Protein AF-A0A9P6D767-F1 (afdb_monomer)

Nearest PDB structures (foldseek):
  7d7m-assembly1_A  TM=7.313E-01  e=8.848E-01  Homo sapiens
  5ywy-assembly1_A  TM=6.130E-01  e=4.482E-01  Homo sapiens
  8iq6-assembly1_R  TM=6.762E-01  e=1.024E+00  Homo sapiens

Sequence (221 aa):
MPHFSICLLQAMLVYAAPAVTVTAGLCFIIEMWRIVSRVGASSGRGTVSFRDYGILIAAPYVVHLTICIEVLVLGLKHPKWVTRDKTYMFCHLDSALPAYITGTVVICAIVIAMVFVASTAIHIRKHMAASRLFQGQQVANIQKMVVRFGIFTILPVFGLALSVAQVSARPRGVADGILTIAIGTLPAGAALIFGTQSDIMRVWRFWRKRTTSKSPLDTPK

pLDDT: mean 71.53, std 14.53, range [41.25, 94.19]

Foldseek 3Di:
DPDLVVQLQQQLCVLLVLLLVLLLLLLVLVVLLVVLVVVLPPDDDDDDPPVNVVCSVCRSVVSSVVLSVVSVVVCVVCVVQFDQDPVNPHTHGLDLVSLVVSLVSLVVSLVSSVVSLVSSVVSLVVSVVPDPSPPDDPSVLSNVLSVLSNVLSVQVNVLSVVVSVPSVDDDDDDVVVVSVVSNVCSVVVVCCSVVPRPVNVVVVVPVDDPPPPDDPDDDDD

Radius of gyration: 22.76 Å; Cα contacts (8 Å, |Δi|>4): 160; chains: 1; bounding box: 50×38×88 Å

Solvent-accessible surface area (backbone atoms only — not comparable to full-atom values): 12657 Å² total; per-residue (Å²): 129,81,56,67,68,60,41,50,52,47,24,21,50,63,54,16,49,61,38,23,51,43,39,45,49,29,40,51,44,53,52,50,34,54,55,54,54,52,72,69,44,96,61,99,74,76,83,78,52,72,66,60,54,50,50,52,65,43,46,24,56,52,54,26,49,52,44,30,51,50,45,48,53,50,40,70,76,37,59,88,34,58,39,68,40,96,84,68,80,50,34,39,60,80,51,66,61,67,56,51,54,38,49,50,54,36,53,54,38,47,57,54,35,51,53,43,52,51,52,39,52,52,52,50,56,60,44,55,78,73,36,86,83,69,63,66,62,66,60,52,51,50,50,53,50,53,52,52,48,57,60,56,61,51,55,59,49,55,49,51,52,49,54,51,49,53,73,72,46,91,74,92,68,84,66,58,62,61,50,52,51,53,54,64,43,44,63,56,50,47,50,52,62,59,54,68,31,68,68,54,48,53,62,71,44,68,83,60,76,79,78,79,77,76,78,91,79,82,79,87,128

Secondary structure (DSSP, 8-state):
---HHHHHHHHHHHHHHHHHHHHHHHHHHHHHHHHHHHHH--S---PPPHHHHHHHHHHHHHHHHHHHHHHHHHHHH-GGGEEE-TTSS-EEESSHHHHHHHHHHHHHHHHHHHHHHHHHHHHHHHHHTT-TTS-THHHHHHHHHHHHHHHHHHHHHHHHHHHHHHHHS----THHHHHHHHHHHHHHHHHHHHHT-HHHHHHHTTTS-------------

Structure (mmCIF, N/CA/C/O backbone):
data_AF-A0A9P6D767-F1
#
_entry.id   AF-A0A9P6D767-F1
#
loop_
_atom_site.group_PDB
_atom_site.id
_atom_site.type_symbol
_atom_site.label_atom_id
_atom_site.label_alt_id
_atom_site.label_comp_id
_atom_site.label_asym_id
_atom_site.label_entity_id
_atom_site.label_seq_id
_atom_site.pdbx_PDB_ins_code
_atom_site.Cartn_x
_atom_site.Cartn_y
_atom_site.Cartn_z
_atom_site.occupancy
_atom_site.B_iso_or_equiv
_atom_site.auth_seq_id
_atom_site.auth_comp_id
_atom_site.auth_asym_id
_atom_site.auth_atom_id
_atom_site.pdbx_PDB_model_num
ATOM 1 N N . MET A 1 1 ? 26.523 -2.774 -18.439 1.00 55.97 1 MET A N 1
ATOM 2 C CA . MET A 1 1 ? 25.079 -2.510 -18.234 1.00 55.97 1 MET A CA 1
ATOM 3 C C . MET A 1 1 ? 24.524 -3.608 -17.334 1.00 55.97 1 MET A C 1
ATOM 5 O O . MET A 1 1 ? 25.001 -4.727 -17.478 1.00 55.97 1 MET A O 1
ATOM 9 N N . PRO A 1 2 ? 23.629 -3.324 -16.369 1.00 68.44 2 PRO A N 1
ATOM 10 C CA . PRO A 1 2 ? 23.050 -4.373 -15.532 1.00 68.44 2 PRO A CA 1
ATOM 11 C C . PRO A 1 2 ? 22.326 -5.391 -16.417 1.00 68.44 2 PRO A C 1
ATOM 13 O O . PRO A 1 2 ? 21.763 -5.022 -17.448 1.00 68.44 2 PRO A O 1
ATOM 16 N N . HIS A 1 3 ? 22.365 -6.665 -16.029 1.00 82.88 3 HIS A N 1
ATOM 17 C CA . HIS A 1 3 ? 21.672 -7.719 -16.765 1.00 82.88 3 HIS A CA 1
ATOM 18 C C . HIS A 1 3 ? 20.172 -7.395 -16.829 1.00 82.88 3 HIS A C 1
ATOM 20 O O . HIS A 1 3 ? 19.594 -6.973 -15.822 1.00 82.88 3 HIS A O 1
ATOM 26 N N . PHE A 1 4 ? 19.544 -7.597 -17.992 1.00 85.50 4 PHE A N 1
ATOM 27 C CA . PHE A 1 4 ? 18.132 -7.269 -18.237 1.00 85.50 4 PHE A CA 1
ATOM 28 C C . PHE A 1 4 ? 17.208 -7.781 -17.120 1.00 85.50 4 PHE A C 1
ATOM 30 O O . PHE A 1 4 ? 16.381 -7.035 -16.605 1.00 85.50 4 PHE A O 1
ATOM 37 N N . SER A 1 5 ? 17.430 -9.017 -16.665 1.00 87.06 5 SER A N 1
ATOM 38 C CA . SER A 1 5 ? 16.645 -9.665 -15.611 1.00 87.06 5 SER A CA 1
ATOM 39 C C . SER A 1 5 ? 16.680 -8.925 -14.268 1.00 87.06 5 SER A C 1
ATOM 41 O O . SER A 1 5 ? 15.658 -8.836 -13.596 1.00 87.06 5 SER A O 1
ATOM 43 N N . ILE A 1 6 ? 17.830 -8.360 -13.878 1.00 88.19 6 ILE A N 1
ATOM 44 C CA . ILE A 1 6 ? 17.966 -7.605 -12.618 1.00 88.19 6 ILE A CA 1
ATOM 45 C C . ILE A 1 6 ? 17.238 -6.263 -12.733 1.00 88.19 6 ILE A C 1
ATOM 47 O O . ILE A 1 6 ? 16.544 -5.845 -11.810 1.00 88.19 6 ILE A O 1
ATOM 51 N N . CYS A 1 7 ? 17.370 -5.608 -13.887 1.00 86.81 7 CYS A N 1
ATOM 52 C CA . CYS A 1 7 ? 16.715 -4.333 -14.166 1.00 86.81 7 CYS A CA 1
ATOM 53 C C . CYS A 1 7 ? 15.185 -4.486 -14.194 1.00 86.81 7 CYS A C 1
ATOM 55 O O . CYS A 1 7 ? 14.464 -3.682 -13.605 1.00 86.81 7 CYS A O 1
ATOM 57 N N . LEU A 1 8 ? 14.689 -5.572 -14.790 1.00 87.81 8 LEU A N 1
ATOM 58 C CA . LEU A 1 8 ? 13.269 -5.906 -14.795 1.00 87.81 8 LEU A CA 1
ATOM 59 C C . LEU A 1 8 ? 12.749 -6.227 -13.388 1.00 87.81 8 LEU A C 1
ATOM 61 O O . LEU A 1 8 ? 11.714 -5.698 -12.991 1.00 87.81 8 LEU A O 1
ATOM 65 N N . LEU A 1 9 ? 13.488 -7.019 -12.605 1.00 89.31 9 LEU A N 1
ATOM 66 C CA . LEU A 1 9 ? 13.123 -7.319 -11.218 1.00 89.31 9 LEU A CA 1
ATOM 67 C C . LEU A 1 9 ? 13.038 -6.045 -10.366 1.00 89.31 9 LEU A C 1
ATOM 69 O O . LEU A 1 9 ? 12.102 -5.881 -9.585 1.00 89.31 9 LEU A O 1
ATOM 73 N N . GLN A 1 10 ? 13.988 -5.121 -10.534 1.00 87.00 10 GLN A N 1
ATOM 74 C CA . GLN A 1 10 ? 13.956 -3.835 -9.844 1.00 87.00 10 GLN A CA 1
ATOM 75 C C . GLN A 1 10 ? 12.706 -3.033 -10.224 1.00 87.00 10 GLN A C 1
ATOM 77 O O . GLN A 1 10 ? 12.020 -2.535 -9.334 1.00 87.00 10 GLN A O 1
ATOM 82 N N . ALA A 1 11 ? 12.380 -2.947 -11.517 1.00 85.38 11 ALA A N 1
ATOM 83 C CA . ALA A 1 11 ? 11.183 -2.250 -11.980 1.00 85.38 11 ALA A CA 1
ATOM 84 C C . ALA A 1 11 ? 9.902 -2.861 -11.382 1.00 85.38 11 ALA A C 1
ATOM 86 O O . ALA A 1 11 ? 9.056 -2.124 -10.878 1.00 85.38 11 ALA A O 1
ATOM 87 N N . MET A 1 12 ? 9.785 -4.196 -11.353 1.00 89.44 12 MET A N 1
ATOM 88 C CA . MET A 1 12 ? 8.648 -4.896 -10.734 1.00 89.44 12 MET A CA 1
ATOM 89 C C . MET A 1 12 ? 8.452 -4.473 -9.273 1.00 89.44 12 MET A C 1
ATOM 91 O O . MET A 1 12 ? 7.350 -4.099 -8.874 1.00 89.44 12 MET A O 1
ATOM 95 N N . LEU A 1 13 ? 9.531 -4.480 -8.486 1.00 85.88 13 LEU A N 1
ATOM 96 C CA . LEU A 1 13 ? 9.482 -4.115 -7.070 1.00 85.88 13 LEU A CA 1
ATOM 97 C C . LEU A 1 13 ? 9.147 -2.634 -6.862 1.00 85.88 13 LEU A C 1
ATOM 99 O O . LEU A 1 13 ? 8.384 -2.316 -5.952 1.00 85.88 13 LEU A O 1
ATOM 103 N N . VAL A 1 14 ? 9.668 -1.740 -7.707 1.00 83.00 14 VAL A N 1
ATOM 104 C CA . VAL A 1 14 ? 9.393 -0.295 -7.630 1.00 83.00 14 VAL A CA 1
ATOM 105 C C . VAL A 1 14 ? 7.908 0.002 -7.837 1.00 83.00 14 VAL A C 1
ATOM 107 O O . VAL A 1 14 ? 7.335 0.755 -7.052 1.00 83.00 14 VAL A O 1
ATOM 110 N N . TYR A 1 15 ? 7.261 -0.612 -8.833 1.00 82.69 15 TYR A N 1
ATOM 111 C CA . TYR A 1 15 ? 5.824 -0.412 -9.063 1.00 82.69 15 TYR A CA 1
ATOM 112 C C . TYR A 1 15 ? 4.955 -1.132 -8.024 1.00 82.69 15 TYR A C 1
ATOM 114 O O . TYR A 1 15 ? 3.935 -0.595 -7.597 1.00 82.69 15 TYR A O 1
ATOM 122 N N . ALA A 1 16 ? 5.350 -2.322 -7.567 1.00 86.44 16 ALA A N 1
ATOM 123 C CA . ALA A 1 16 ? 4.544 -3.094 -6.624 1.00 86.44 16 ALA A CA 1
ATOM 124 C C . ALA A 1 16 ? 4.625 -2.577 -5.173 1.00 86.44 16 ALA A C 1
ATOM 126 O O . ALA A 1 16 ? 3.670 -2.752 -4.412 1.00 86.44 16 ALA A O 1
ATOM 127 N N . ALA A 1 17 ? 5.731 -1.938 -4.775 1.00 82.69 17 ALA A N 1
ATOM 128 C CA . ALA A 1 17 ? 5.961 -1.417 -3.423 1.00 82.69 17 ALA A CA 1
ATOM 129 C C . ALA A 1 17 ? 4.893 -0.418 -2.919 1.00 82.69 17 ALA A C 1
ATOM 131 O O . ALA A 1 17 ? 4.357 -0.628 -1.823 1.00 82.69 17 ALA A O 1
ATOM 132 N N . PRO A 1 18 ? 4.531 0.652 -3.655 1.00 79.62 18 PRO A N 1
ATOM 133 C CA . PRO A 1 18 ? 3.494 1.573 -3.195 1.00 79.62 18 PRO A CA 1
ATOM 134 C C . PRO A 1 18 ? 2.126 0.885 -3.103 1.00 79.62 18 PRO A C 1
ATOM 136 O O . PRO A 1 18 ? 1.435 1.067 -2.101 1.00 79.62 18 PRO A O 1
ATOM 139 N N . ALA A 1 19 ? 1.767 0.033 -4.073 1.00 85.38 19 ALA A N 1
ATOM 140 C CA . ALA A 1 19 ? 0.490 -0.685 -4.093 1.00 85.38 19 ALA A CA 1
ATOM 141 C C . ALA A 1 19 ? 0.322 -1.639 -2.897 1.00 85.38 19 ALA A C 1
ATOM 143 O O . ALA A 1 19 ? -0.717 -1.620 -2.229 1.00 85.38 19 ALA A O 1
ATOM 144 N N . VAL A 1 20 ? 1.347 -2.437 -2.568 1.00 85.06 20 VAL A N 1
ATOM 145 C CA . VAL A 1 20 ? 1.294 -3.338 -1.401 1.00 85.06 20 VAL A CA 1
ATOM 146 C C . VAL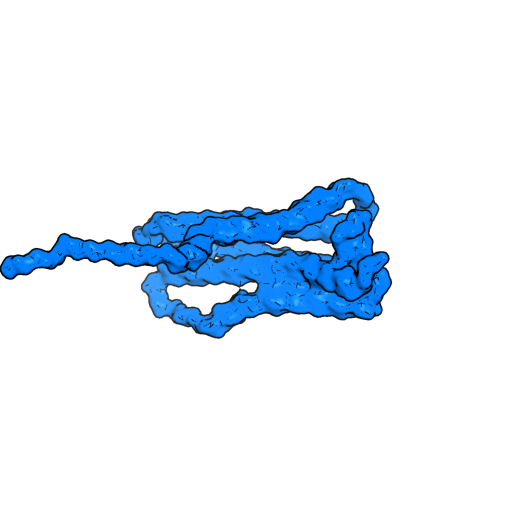 A 1 20 ? 1.225 -2.558 -0.091 1.00 85.06 20 VAL A C 1
ATOM 148 O O . VAL A 1 20 ? 0.461 -2.925 0.800 1.00 85.06 20 VAL A O 1
ATOM 151 N N . THR A 1 21 ? 1.958 -1.447 0.011 1.00 80.81 21 THR A N 1
ATOM 152 C CA . THR A 1 21 ? 2.016 -0.629 1.230 1.00 80.81 21 THR A CA 1
ATOM 153 C C . THR A 1 21 ? 0.647 -0.051 1.575 1.00 80.81 21 THR A C 1
ATOM 155 O O . THR A 1 21 ? 0.173 -0.192 2.704 1.00 80.81 21 THR A O 1
ATOM 158 N N . VAL A 1 22 ? -0.026 0.566 0.602 1.00 81.81 22 VAL A N 1
ATOM 159 C CA . VAL A 1 22 ? -1.339 1.186 0.836 1.00 81.81 22 VAL A CA 1
ATOM 160 C C . VAL A 1 22 ? -2.441 0.148 1.017 1.00 81.81 22 VAL A C 1
ATOM 162 O O . VAL A 1 22 ? -3.334 0.354 1.834 1.00 81.81 22 VAL A O 1
ATOM 165 N N . THR A 1 23 ? -2.346 -0.999 0.340 1.00 86.88 23 THR A N 1
ATOM 166 C CA . THR A 1 23 ? -3.298 -2.108 0.510 1.00 86.88 23 THR A CA 1
ATOM 167 C C . THR A 1 23 ? -3.177 -2.739 1.896 1.00 86.88 23 THR A C 1
ATOM 169 O O . THR A 1 23 ? -4.187 -2.959 2.563 1.00 86.88 23 THR A O 1
ATOM 172 N N . ALA A 1 24 ? -1.953 -2.986 2.372 1.00 85.69 24 ALA A N 1
ATOM 173 C CA . ALA A 1 24 ? -1.712 -3.490 3.724 1.00 85.69 24 ALA A CA 1
ATOM 174 C C . ALA A 1 24 ? -2.221 -2.500 4.781 1.00 85.69 24 ALA A C 1
ATOM 176 O O . ALA A 1 24 ? -2.879 -2.888 5.747 1.00 85.69 24 ALA A O 1
ATOM 177 N N . GLY A 1 25 ? -1.981 -1.208 4.558 1.00 82.62 25 GLY A N 1
ATOM 178 C CA . GLY A 1 25 ? -2.503 -0.146 5.403 1.00 82.62 25 GLY A CA 1
ATOM 179 C C . GLY A 1 25 ? -4.038 -0.072 5.427 1.00 82.62 25 GLY A C 1
ATOM 180 O O . GLY A 1 25 ? -4.633 0.077 6.494 1.00 82.62 25 GLY A O 1
ATOM 181 N N . LEU A 1 26 ? -4.696 -0.236 4.278 1.00 86.19 26 LEU A N 1
ATOM 182 C CA . LEU A 1 26 ? -6.155 -0.314 4.191 1.00 86.19 26 LEU A CA 1
ATOM 183 C C . LEU A 1 26 ? -6.697 -1.505 4.996 1.00 86.19 26 LEU A C 1
ATOM 185 O O . LEU A 1 26 ? -7.609 -1.336 5.804 1.00 86.19 26 LEU A O 1
ATOM 189 N N . CYS A 1 27 ? -6.106 -2.688 4.821 1.00 87.94 27 CYS A N 1
ATOM 190 C CA . CYS A 1 27 ? -6.468 -3.894 5.570 1.00 87.94 27 CYS A CA 1
ATOM 191 C C . CYS A 1 27 ? -6.360 -3.666 7.083 1.00 87.94 27 CYS A C 1
ATOM 193 O O . CYS A 1 27 ? -7.272 -3.993 7.841 1.00 87.94 27 CYS A O 1
ATOM 195 N N . PHE A 1 28 ? -5.279 -3.023 7.517 1.00 83.81 28 PHE A N 1
ATOM 196 C CA . PHE A 1 28 ? -5.063 -2.670 8.912 1.00 83.81 28 PHE A CA 1
ATOM 197 C C . PHE A 1 28 ? -6.139 -1.728 9.476 1.00 83.81 28 PHE A C 1
ATOM 199 O O . PHE A 1 28 ? -6.651 -1.951 10.573 1.00 83.81 28 PHE A O 1
ATOM 206 N N . ILE A 1 29 ? -6.515 -0.685 8.734 1.00 83.81 29 ILE A N 1
ATOM 207 C CA . ILE A 1 29 ? -7.549 0.259 9.171 1.00 83.81 29 ILE A CA 1
ATOM 208 C C . ILE A 1 29 ? -8.940 -0.378 9.191 1.00 83.81 29 ILE A C 1
ATOM 210 O O . ILE A 1 29 ? -9.707 -0.111 10.116 1.00 83.81 29 ILE A O 1
ATOM 214 N N . ILE A 1 30 ? -9.260 -1.251 8.233 1.00 87.25 30 ILE A N 1
ATOM 215 C CA . ILE A 1 30 ? -10.505 -2.034 8.254 1.00 87.25 30 ILE A CA 1
ATOM 216 C C . ILE A 1 30 ? -10.569 -2.882 9.527 1.00 87.25 30 ILE A C 1
ATOM 218 O O . ILE A 1 30 ? -11.612 -2.950 10.180 1.00 87.25 30 ILE A O 1
ATOM 222 N N . GLU A 1 31 ? -9.454 -3.501 9.904 1.00 84.38 31 GLU A N 1
ATOM 223 C CA . GLU A 1 31 ? -9.371 -4.319 11.108 1.00 84.38 31 GLU A CA 1
ATOM 224 C C . GLU A 1 31 ? -9.563 -3.486 12.382 1.00 84.38 31 GLU A C 1
ATOM 226 O O . GLU A 1 31 ? -10.370 -3.833 13.246 1.00 84.38 31 GLU A O 1
ATOM 231 N N . MET A 1 32 ? -8.913 -2.323 12.462 1.00 78.62 32 MET A N 1
ATOM 232 C CA . MET A 1 32 ? -9.123 -1.374 13.559 1.00 78.62 32 MET A CA 1
ATOM 233 C C . MET A 1 32 ? -10.575 -0.904 13.649 1.00 78.62 32 MET A C 1
ATOM 235 O O . MET A 1 32 ? -11.152 -0.883 14.739 1.00 78.62 32 MET A O 1
ATOM 239 N N . TRP A 1 33 ? -11.192 -0.575 12.515 1.00 84.56 33 TRP A N 1
ATOM 240 C CA . TRP A 1 33 ? -12.595 -0.183 12.460 1.00 84.56 33 TRP A CA 1
ATOM 241 C C . TRP A 1 33 ? -13.513 -1.297 12.982 1.00 84.56 33 TRP A C 1
ATOM 243 O O . TRP A 1 33 ? -14.409 -1.022 13.783 1.00 84.56 33 TRP A O 1
ATOM 253 N N . ARG A 1 34 ? -13.271 -2.560 12.600 1.00 84.19 34 ARG A N 1
ATOM 254 C CA . ARG A 1 34 ? -14.029 -3.725 13.097 1.00 84.19 34 ARG A CA 1
ATOM 255 C C . ARG A 1 34 ? -13.895 -3.889 14.608 1.00 84.19 34 ARG A C 1
ATOM 257 O O . ARG A 1 34 ? -14.901 -4.114 15.280 1.00 84.19 34 ARG A O 1
ATOM 264 N N . ILE A 1 35 ? -12.681 -3.762 15.144 1.00 78.81 35 ILE A N 1
ATOM 265 C CA . ILE A 1 35 ? -12.416 -3.867 16.585 1.00 78.81 35 ILE A CA 1
ATOM 266 C C . ILE A 1 35 ? -13.176 -2.773 17.342 1.00 78.81 35 ILE A C 1
ATOM 268 O O . ILE A 1 35 ? -13.942 -3.076 18.255 1.00 78.81 35 ILE A O 1
ATOM 272 N N . VAL A 1 36 ? -13.034 -1.513 16.928 1.00 77.06 36 VAL A N 1
ATOM 273 C CA . VAL A 1 36 ? -13.700 -0.369 17.573 1.00 77.06 36 VAL A CA 1
ATOM 274 C C . VAL A 1 36 ? -15.223 -0.486 17.495 1.00 77.06 36 VAL A C 1
ATOM 276 O O . VAL A 1 36 ? -15.911 -0.266 18.492 1.00 77.06 36 VAL A O 1
ATOM 279 N N . SER A 1 37 ? -15.754 -0.866 16.332 1.00 77.75 37 SER A N 1
ATOM 280 C CA . SER A 1 37 ? -17.200 -0.987 16.114 1.00 77.75 37 SER A CA 1
ATOM 281 C C . SER A 1 37 ? -17.833 -2.049 17.014 1.00 77.75 37 SER A C 1
ATOM 283 O O . SER A 1 37 ? -18.946 -1.857 17.498 1.00 77.75 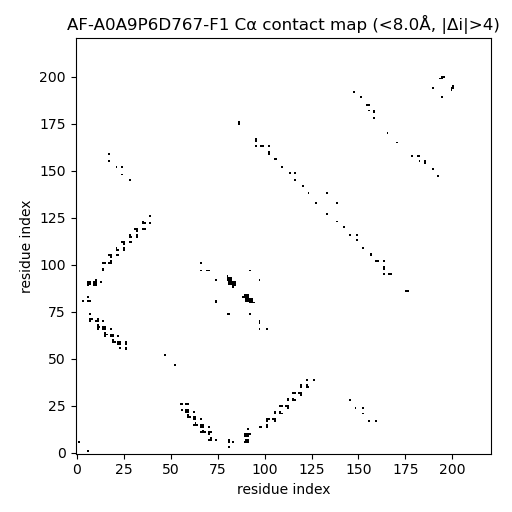37 SER A O 1
ATOM 285 N N . ARG A 1 38 ? -17.117 -3.143 17.303 1.00 75.69 38 ARG A N 1
ATOM 286 C CA . ARG A 1 38 ? -17.592 -4.191 18.218 1.00 75.69 38 ARG A CA 1
ATOM 287 C C . ARG A 1 38 ? -17.566 -3.777 19.677 1.00 75.69 38 ARG A C 1
ATOM 289 O O . ARG A 1 38 ? -18.487 -4.119 20.401 1.00 75.69 38 ARG A O 1
ATOM 296 N N . VAL A 1 39 ? -16.544 -3.040 20.110 1.00 69.31 39 VAL A N 1
ATOM 297 C CA . VAL A 1 39 ? -16.485 -2.552 21.499 1.00 69.31 39 VAL A CA 1
ATOM 298 C C . VAL A 1 39 ? -17.608 -1.539 21.765 1.00 69.31 39 VAL A C 1
ATOM 300 O O . VAL A 1 39 ? -18.154 -1.502 22.863 1.00 69.31 39 VAL A O 1
ATOM 303 N N . GLY A 1 40 ? -17.991 -0.738 20.762 1.00 61.41 40 GLY A N 1
ATOM 304 C CA . GLY A 1 40 ? -19.097 0.222 20.870 1.00 61.41 40 GLY A CA 1
ATOM 305 C C . GLY A 1 40 ? -20.503 -0.396 20.824 1.00 61.41 40 GLY A C 1
ATOM 306 O O . GLY A 1 40 ? -21.442 0.206 21.345 1.00 61.41 40 GLY A O 1
ATOM 307 N N . ALA A 1 41 ? -20.664 -1.578 20.225 1.00 62.66 41 ALA A N 1
ATOM 308 C CA . ALA A 1 41 ? -21.932 -2.298 20.168 1.00 62.66 41 ALA A CA 1
ATOM 309 C C . ALA A 1 41 ? -22.035 -3.261 21.363 1.00 62.66 41 ALA A C 1
ATOM 311 O O . ALA A 1 41 ? -21.483 -4.354 21.343 1.00 62.66 41 ALA A O 1
ATOM 312 N N . SER A 1 42 ? -22.771 -2.877 22.406 1.00 52.12 42 SER A N 1
ATOM 313 C CA . SER A 1 42 ? -23.010 -3.651 23.638 1.00 52.12 42 SER A CA 1
ATOM 314 C C . SER A 1 42 ? -23.787 -4.975 23.459 1.00 52.12 42 SER A C 1
ATOM 316 O O . SER A 1 42 ? -24.378 -5.480 24.408 1.00 52.12 42 SER A O 1
ATOM 318 N N . SER A 1 43 ? -23.811 -5.569 22.266 1.00 44.00 43 SER A N 1
ATOM 319 C CA . SER A 1 43 ? -24.572 -6.779 21.953 1.00 44.00 43 SER A CA 1
ATOM 320 C C . SER A 1 43 ? -23.663 -7.804 21.280 1.00 44.00 43 SER A C 1
ATOM 322 O O . SER A 1 43 ? -23.090 -7.547 20.221 1.00 44.00 43 SER A O 1
ATOM 324 N N . GLY A 1 44 ? -23.508 -8.961 21.928 1.00 52.44 44 GLY A N 1
ATOM 325 C CA . GLY A 1 44 ? -22.628 -10.051 21.516 1.00 52.44 44 GLY A CA 1
ATOM 326 C C . GLY A 1 44 ? -22.951 -10.616 20.136 1.00 52.44 44 GLY A C 1
ATOM 327 O O . GLY A 1 44 ? -23.686 -11.594 20.015 1.00 52.44 44 GLY A O 1
ATOM 328 N N . ARG A 1 45 ? -22.352 -10.047 19.084 1.00 45.09 45 ARG A N 1
ATOM 329 C CA . ARG A 1 45 ? -22.528 -10.541 17.718 1.00 45.09 45 ARG A CA 1
ATOM 330 C C . ARG A 1 45 ? -21.201 -10.691 16.978 1.00 45.09 45 ARG A C 1
ATOM 332 O O . ARG A 1 45 ? -20.558 -9.715 16.606 1.00 45.09 45 ARG A O 1
ATOM 339 N N . GLY A 1 46 ? -20.868 -11.957 16.724 1.00 50.41 46 GLY A N 1
ATOM 340 C CA . GLY A 1 46 ? -19.970 -12.405 15.662 1.00 50.41 46 GLY A CA 1
ATOM 341 C C . GLY A 1 46 ? -18.512 -12.570 16.074 1.00 50.41 46 GLY A C 1
ATOM 342 O O . GLY A 1 46 ? -17.727 -11.624 16.001 1.00 50.41 46 GLY A O 1
ATOM 343 N N . THR A 1 47 ? -18.123 -13.802 16.409 1.00 54.03 47 THR A N 1
ATOM 344 C CA . THR A 1 47 ? -16.735 -14.243 16.248 1.00 54.03 47 THR A CA 1
ATOM 345 C C . THR A 1 47 ? -16.322 -13.972 14.801 1.00 54.03 47 THR A C 1
ATOM 347 O O . THR A 1 47 ? -17.015 -14.357 13.860 1.00 54.03 47 THR A O 1
ATOM 350 N N . VAL A 1 48 ? -15.222 -13.248 14.602 1.00 59.09 48 VAL A N 1
ATOM 351 C CA . VAL A 1 48 ? -14.634 -13.107 13.261 1.00 59.09 48 VAL A CA 1
ATOM 352 C C . VAL A 1 48 ? -14.200 -14.494 12.857 1.00 59.09 48 VAL A C 1
ATOM 354 O O . VAL A 1 48 ? -13.466 -15.146 13.604 1.00 59.09 48 VAL A O 1
ATOM 357 N N . SER A 1 49 ? -14.650 -14.951 11.697 1.00 68.00 49 SER A N 1
ATOM 358 C CA . SER A 1 49 ? -14.156 -16.210 11.178 1.00 68.00 49 SER A CA 1
ATOM 359 C C . SER A 1 49 ? -12.663 -16.062 10.899 1.00 68.00 49 SER A C 1
ATOM 361 O O . SER A 1 49 ? -12.223 -15.053 10.344 1.00 68.00 49 SER A O 1
ATOM 363 N N . PHE A 1 50 ? -11.877 -17.082 11.241 1.00 70.56 50 PHE A N 1
ATOM 364 C CA . PHE A 1 50 ? -10.463 -17.167 10.862 1.00 70.56 50 PHE A CA 1
ATOM 365 C C . PHE A 1 50 ? -10.269 -16.948 9.348 1.00 70.56 50 PHE A C 1
ATOM 367 O O . PHE A 1 50 ? -9.271 -16.376 8.910 1.00 70.56 50 PHE A O 1
ATOM 374 N N . ARG A 1 51 ? -11.282 -17.315 8.549 1.00 72.31 51 ARG A N 1
ATOM 375 C CA . ARG A 1 51 ? -11.332 -17.087 7.102 1.00 72.31 51 ARG A CA 1
ATOM 376 C C . ARG A 1 51 ? -11.303 -15.603 6.725 1.00 72.31 51 ARG A C 1
ATOM 378 O O . ARG A 1 51 ? -10.628 -15.244 5.767 1.00 72.31 51 ARG A O 1
ATOM 385 N N . ASP A 1 52 ? -11.976 -14.740 7.483 1.00 76.88 52 ASP A N 1
ATOM 386 C CA . ASP A 1 52 ? -12.038 -13.302 7.192 1.00 76.88 52 ASP A CA 1
ATOM 387 C C . ASP A 1 52 ? -10.703 -12.607 7.489 1.00 76.88 52 ASP A C 1
ATOM 389 O O . ASP A 1 52 ? -10.305 -11.703 6.755 1.00 76.88 52 ASP A O 1
ATOM 393 N N . TYR A 1 53 ? -9.984 -13.062 8.521 1.00 79.56 53 TYR A N 1
ATOM 394 C CA . TYR A 1 53 ? -8.604 -12.639 8.782 1.00 79.56 53 TYR A CA 1
ATOM 395 C C . TYR A 1 53 ? -7.649 -13.125 7.695 1.00 79.56 53 TYR A C 1
ATOM 397 O O . TYR A 1 53 ? -6.824 -12.349 7.218 1.00 79.56 53 TYR A O 1
ATOM 405 N N . GLY A 1 54 ? -7.787 -14.385 7.270 1.00 81.50 54 GLY A N 1
ATOM 406 C CA . GLY A 1 54 ? -6.977 -14.955 6.195 1.00 81.50 54 GLY A CA 1
ATOM 407 C C . GLY A 1 54 ? -7.084 -14.150 4.898 1.00 81.50 54 GLY A C 1
ATOM 408 O O . GLY A 1 54 ? -6.064 -13.837 4.290 1.00 81.50 54 GLY A O 1
ATOM 409 N N . ILE A 1 55 ? -8.297 -13.733 4.518 1.00 84.81 55 ILE A N 1
ATOM 410 C CA . ILE A 1 55 ? -8.528 -12.906 3.322 1.00 84.81 55 ILE A CA 1
ATOM 411 C C . ILE A 1 55 ? -7.869 -11.528 3.463 1.00 84.81 55 ILE A C 1
ATOM 413 O O . ILE A 1 55 ? -7.208 -11.067 2.534 1.00 84.81 55 ILE A O 1
ATOM 417 N N . LEU A 1 56 ? -8.014 -10.880 4.623 1.00 84.62 56 LEU A N 1
ATOM 418 C CA . LEU A 1 56 ? -7.458 -9.545 4.863 1.00 84.62 56 LEU A CA 1
ATOM 419 C C . LEU A 1 56 ? -5.920 -9.550 4.859 1.00 84.62 56 LEU A C 1
ATOM 421 O O . LEU A 1 56 ? -5.298 -8.608 4.378 1.00 84.62 56 LEU A O 1
ATOM 425 N N . ILE A 1 57 ? -5.309 -10.627 5.357 1.00 86.62 57 ILE A N 1
ATOM 426 C CA . ILE A 1 57 ? -3.855 -10.821 5.338 1.00 86.62 57 ILE A CA 1
ATOM 427 C C . ILE A 1 57 ? -3.369 -11.170 3.929 1.00 86.62 57 ILE A C 1
ATOM 429 O O . ILE A 1 57 ? -2.318 -10.690 3.520 1.00 86.62 57 ILE A O 1
ATOM 433 N N . ALA A 1 58 ? -4.122 -11.973 3.173 1.00 89.25 58 ALA A N 1
ATOM 434 C CA . ALA A 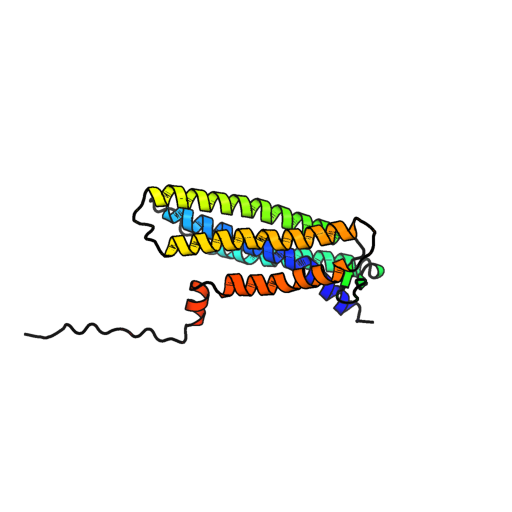1 58 ? -3.742 -12.385 1.823 1.00 89.25 58 ALA A CA 1
ATOM 435 C C . ALA A 1 58 ? -3.845 -11.247 0.793 1.00 89.25 58 ALA A C 1
ATOM 437 O O . ALA A 1 58 ? -3.030 -11.181 -0.127 1.00 89.25 58 ALA A O 1
ATOM 438 N N . ALA A 1 59 ? -4.809 -10.335 0.949 1.00 89.56 59 ALA A N 1
ATOM 439 C CA . ALA A 1 59 ? -5.079 -9.240 0.015 1.00 89.56 59 ALA A CA 1
ATOM 440 C C . ALA A 1 59 ? -3.839 -8.425 -0.430 1.00 89.56 59 ALA A C 1
ATOM 442 O O . ALA A 1 59 ? -3.636 -8.297 -1.640 1.00 89.56 59 ALA A O 1
ATOM 443 N N . PRO A 1 60 ? -2.971 -7.905 0.465 1.00 89.62 60 PRO A N 1
ATOM 444 C CA . PRO A 1 60 ? -1.782 -7.157 0.050 1.00 89.62 60 PRO A CA 1
ATOM 445 C C . PRO A 1 60 ? -0.803 -7.994 -0.783 1.00 89.62 60 PRO A C 1
ATOM 447 O O . PRO A 1 60 ? -0.218 -7.471 -1.730 1.00 89.62 60 PRO A O 1
ATOM 450 N N . TYR A 1 61 ? -0.655 -9.288 -0.489 1.00 90.75 61 TYR A N 1
ATOM 451 C CA . TYR A 1 61 ? 0.210 -10.178 -1.267 1.00 90.75 61 TYR A CA 1
ATOM 452 C C . TYR A 1 61 ? -0.359 -10.452 -2.655 1.00 90.75 61 TYR A C 1
ATOM 454 O O . TYR A 1 61 ? 0.390 -10.461 -3.627 1.00 90.75 61 TYR A O 1
ATOM 462 N N . VAL A 1 62 ? -1.680 -10.623 -2.761 1.00 93.25 62 VAL A N 1
ATOM 463 C CA . VAL A 1 62 ? -2.351 -10.776 -4.057 1.00 93.25 62 VAL A CA 1
ATOM 464 C C . VAL A 1 62 ? -2.128 -9.528 -4.908 1.00 93.25 62 VAL A C 1
ATOM 466 O O . VAL A 1 62 ? -1.660 -9.652 -6.036 1.00 93.25 62 VAL A O 1
ATOM 469 N N . VAL A 1 63 ? -2.357 -8.330 -4.356 1.00 91.44 63 VAL A N 1
ATOM 470 C CA . VAL A 1 63 ? -2.114 -7.064 -5.072 1.00 91.44 63 VAL A CA 1
ATOM 471 C C . VAL A 1 63 ? -0.646 -6.938 -5.490 1.00 91.44 63 VAL A C 1
ATOM 473 O O . VAL A 1 63 ? -0.356 -6.622 -6.644 1.00 91.44 63 VAL A O 1
ATOM 476 N N . HIS A 1 64 ? 0.289 -7.253 -4.592 1.00 90.81 64 HIS A N 1
ATOM 477 C CA . HIS A 1 64 ? 1.718 -7.234 -4.898 1.00 90.81 64 HIS A CA 1
ATOM 478 C C . HIS A 1 64 ? 2.068 -8.145 -6.083 1.00 90.81 64 HIS A C 1
ATOM 480 O O . HIS A 1 64 ? 2.719 -7.708 -7.031 1.00 90.81 64 HIS A O 1
ATOM 486 N N . LEU A 1 65 ? 1.596 -9.394 -6.060 1.00 93.69 65 LEU A N 1
ATOM 487 C CA . LEU A 1 65 ? 1.841 -10.356 -7.131 1.00 93.69 65 LEU A CA 1
ATOM 488 C C . LEU A 1 65 ? 1.199 -9.915 -8.446 1.00 93.69 65 LEU A C 1
ATOM 490 O O . LEU A 1 65 ? 1.839 -10.044 -9.484 1.00 93.69 65 LEU A O 1
ATOM 494 N N . THR A 1 66 ? -0.012 -9.350 -8.420 1.00 93.75 66 THR A N 1
ATOM 495 C CA . THR A 1 66 ? -0.673 -8.878 -9.646 1.00 93.75 66 THR A CA 1
ATOM 496 C C . THR A 1 66 ? 0.119 -7.779 -10.352 1.00 93.75 66 THR A C 1
ATOM 498 O O . THR A 1 66 ? 0.344 -7.893 -11.554 1.00 93.75 66 THR A O 1
ATOM 501 N N . ILE A 1 67 ? 0.628 -6.782 -9.618 1.00 91.38 67 ILE A N 1
ATOM 502 C CA . ILE A 1 67 ? 1.445 -5.703 -10.197 1.00 91.38 67 ILE A CA 1
ATOM 503 C C . ILE A 1 67 ? 2.803 -6.241 -10.672 1.00 91.38 67 ILE A C 1
ATOM 505 O O . ILE A 1 67 ? 3.272 -5.893 -11.753 1.00 91.38 67 ILE A O 1
ATOM 509 N N . CYS A 1 68 ? 3.430 -7.145 -9.912 1.00 91.62 68 CYS A N 1
ATOM 510 C CA . CYS A 1 68 ? 4.674 -7.793 -10.334 1.00 91.62 68 CYS A CA 1
ATOM 511 C C . CYS A 1 68 ? 4.499 -8.583 -11.641 1.00 91.62 68 CYS A C 1
ATOM 513 O O . CYS A 1 68 ? 5.330 -8.465 -12.541 1.00 91.62 68 CYS A O 1
ATOM 515 N N . ILE A 1 69 ? 3.427 -9.372 -11.759 1.00 94.19 69 ILE A N 1
ATOM 516 C CA . ILE A 1 69 ? 3.124 -10.159 -12.962 1.00 94.19 69 ILE A CA 1
ATOM 517 C C . ILE A 1 69 ? 2.850 -9.236 -14.151 1.00 94.19 69 ILE A C 1
ATOM 519 O O . ILE A 1 69 ? 3.354 -9.492 -15.241 1.00 94.19 69 ILE A O 1
ATOM 523 N N . GLU A 1 70 ? 2.103 -8.152 -13.951 1.00 93.06 70 GLU A N 1
ATOM 524 C CA . GLU A 1 70 ? 1.833 -7.158 -14.991 1.00 93.06 70 GLU A CA 1
ATOM 525 C C . GLU A 1 70 ? 3.137 -6.578 -15.567 1.00 93.06 70 GLU A C 1
ATOM 527 O O . GLU A 1 70 ? 3.381 -6.666 -16.774 1.00 93.06 70 GLU A O 1
ATOM 532 N N . VAL A 1 71 ? 4.016 -6.062 -14.701 1.00 90.06 71 VAL A N 1
ATOM 533 C CA . VAL A 1 71 ? 5.306 -5.480 -15.107 1.00 90.06 71 VAL A CA 1
ATOM 534 C C . VAL A 1 71 ? 6.206 -6.528 -15.764 1.00 90.06 71 VAL A C 1
ATOM 536 O O . VAL A 1 71 ? 6.863 -6.231 -16.763 1.00 90.06 71 VAL A O 1
ATOM 539 N N . LEU A 1 72 ? 6.215 -7.763 -15.252 1.00 92.62 72 LEU A N 1
ATOM 540 C CA . LEU A 1 72 ? 6.967 -8.875 -15.833 1.00 92.62 72 LEU A CA 1
ATOM 541 C C . LEU A 1 72 ? 6.498 -9.184 -17.260 1.00 92.62 72 LEU A C 1
ATOM 543 O O . LEU A 1 72 ? 7.319 -9.271 -18.172 1.00 92.62 72 LEU A O 1
ATOM 547 N N . VAL A 1 73 ? 5.187 -9.321 -17.473 1.00 94.06 73 VAL A N 1
ATOM 548 C CA . VAL A 1 73 ? 4.610 -9.623 -18.792 1.00 94.06 73 VAL A CA 1
ATOM 549 C C . VAL A 1 73 ? 4.902 -8.498 -19.785 1.00 94.06 73 VAL A C 1
ATOM 551 O O . VAL A 1 73 ? 5.290 -8.778 -20.920 1.00 94.06 73 VAL A O 1
ATOM 554 N N . LEU A 1 74 ? 4.767 -7.236 -19.371 1.00 90.38 74 LEU A N 1
ATOM 555 C CA . LEU A 1 74 ? 5.065 -6.080 -20.222 1.00 90.38 74 LEU A CA 1
ATOM 556 C C . LEU A 1 74 ? 6.558 -5.981 -20.555 1.00 90.38 74 LEU A C 1
ATOM 558 O O . LEU A 1 74 ? 6.911 -5.774 -21.716 1.00 90.38 74 LEU A O 1
ATOM 562 N N . GLY A 1 75 ? 7.432 -6.197 -19.569 1.00 88.69 75 GLY A N 1
ATOM 563 C CA . GLY A 1 75 ? 8.881 -6.181 -19.758 1.00 88.69 75 GLY A CA 1
ATOM 564 C C . GLY A 1 75 ? 9.378 -7.300 -20.674 1.00 88.69 75 GLY A C 1
ATOM 565 O O . GLY A 1 75 ? 10.241 -7.059 -21.514 1.00 88.69 75 GLY A O 1
ATOM 566 N N . LEU A 1 76 ? 8.805 -8.505 -20.573 1.00 91.62 76 LEU A N 1
ATOM 567 C CA . LEU A 1 76 ? 9.146 -9.630 -21.454 1.00 91.62 76 LEU A CA 1
ATOM 568 C C . LEU A 1 76 ? 8.614 -9.445 -22.882 1.00 91.62 76 LEU A C 1
ATOM 570 O O . LEU A 1 76 ? 9.307 -9.799 -23.834 1.00 91.62 76 LEU A O 1
ATOM 574 N N . LYS A 1 77 ? 7.411 -8.877 -23.051 1.00 92.56 77 LYS A N 1
ATOM 575 C CA . LYS A 1 77 ? 6.842 -8.588 -24.381 1.00 92.56 77 LYS A CA 1
ATOM 576 C C . LYS A 1 77 ? 7.564 -7.450 -25.096 1.00 92.56 77 LYS A C 1
ATOM 578 O O . LYS A 1 77 ? 7.717 -7.496 -26.315 1.00 92.56 77 LYS A O 1
ATOM 583 N N . HIS A 1 78 ? 8.026 -6.447 -24.353 1.00 89.56 78 HIS A N 1
ATOM 584 C CA . HIS A 1 78 ? 8.713 -5.283 -24.905 1.00 89.56 78 HIS A CA 1
ATOM 585 C C . HIS A 1 78 ? 10.035 -5.015 -24.169 1.00 89.56 78 HIS A C 1
ATOM 587 O O . HIS A 1 78 ? 10.144 -4.036 -23.428 1.00 89.56 78 HIS A O 1
ATOM 593 N N . PRO A 1 79 ? 11.093 -5.813 -24.420 1.00 86.00 79 PRO A N 1
ATOM 594 C CA . PRO A 1 79 ? 12.375 -5.661 -23.725 1.00 86.00 79 PRO A CA 1
ATOM 595 C C . PRO A 1 79 ? 13.011 -4.278 -23.903 1.00 86.00 79 PRO A C 1
ATOM 597 O O . PRO A 1 79 ? 13.730 -3.804 -23.030 1.00 86.00 79 PRO A O 1
ATOM 600 N N . LYS A 1 80 ? 12.711 -3.605 -25.024 1.00 85.25 80 LYS A N 1
ATOM 601 C CA . LYS A 1 80 ? 13.189 -2.248 -25.332 1.00 85.25 80 LYS A CA 1
ATOM 602 C C . LYS A 1 80 ? 12.600 -1.168 -24.418 1.00 85.25 80 LYS A C 1
ATOM 604 O O . LYS A 1 80 ? 13.164 -0.084 -24.358 1.00 85.25 80 LYS A O 1
ATOM 609 N N . TRP A 1 81 ? 11.485 -1.439 -23.738 1.00 84.50 81 TRP A N 1
ATOM 610 C CA . TRP A 1 81 ? 10.874 -0.493 -22.799 1.00 84.50 81 TRP A CA 1
ATOM 611 C C . TRP A 1 81 ? 11.540 -0.518 -21.430 1.00 84.50 81 TRP A C 1
ATOM 613 O O . TRP A 1 81 ? 11.389 0.434 -20.674 1.00 84.50 81 TRP A O 1
ATOM 623 N N . VAL A 1 82 ? 12.284 -1.574 -21.096 1.00 84.5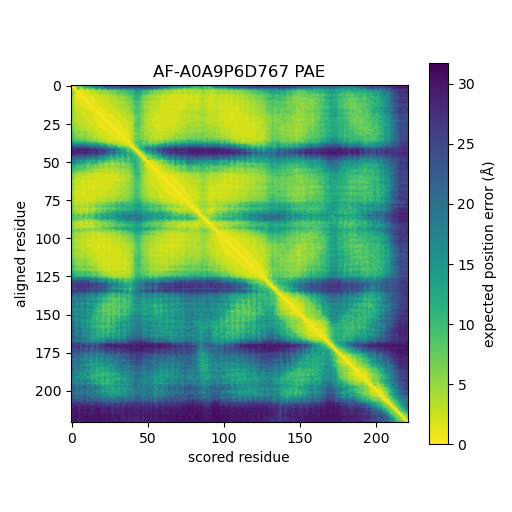0 82 VAL A N 1
ATOM 624 C CA . VAL A 1 82 ? 13.011 -1.642 -19.828 1.00 84.50 82 VAL A CA 1
ATOM 625 C C . VAL A 1 82 ? 14.244 -0.760 -19.950 1.00 84.50 82 VAL A C 1
ATOM 627 O O . VAL A 1 82 ? 15.269 -1.161 -20.503 1.00 84.50 82 VAL A O 1
ATOM 630 N N . THR A 1 83 ? 14.130 0.465 -19.452 1.00 81.81 83 THR A N 1
ATOM 631 C CA . THR A 1 83 ? 15.206 1.447 -19.507 1.00 81.81 83 THR A CA 1
ATOM 632 C C . THR A 1 83 ? 15.601 1.879 -18.107 1.00 81.81 83 THR A C 1
ATOM 634 O O . THR A 1 83 ? 14.843 1.816 -17.132 1.00 81.81 83 THR A O 1
ATOM 637 N N . ARG A 1 84 ? 16.865 2.265 -17.981 1.00 76.81 84 ARG A N 1
ATOM 638 C CA . ARG A 1 84 ? 17.375 2.810 -16.733 1.00 76.81 84 ARG A CA 1
ATOM 639 C C . ARG A 1 84 ? 16.961 4.272 -16.656 1.00 76.81 84 ARG A C 1
ATOM 641 O O . ARG A 1 84 ? 17.034 4.984 -17.654 1.00 76.81 84 ARG A O 1
ATOM 648 N N . ASP A 1 85 ? 16.519 4.693 -15.481 1.00 70.25 85 ASP A N 1
ATOM 649 C CA . ASP A 1 85 ? 16.182 6.087 -15.239 1.00 70.25 85 ASP A CA 1
ATOM 650 C C . ASP A 1 85 ? 17.398 7.002 -15.478 1.00 70.25 85 ASP A C 1
ATOM 652 O O . ASP A 1 85 ? 18.551 6.564 -15.402 1.00 70.25 85 ASP A O 1
ATOM 656 N N . LYS A 1 86 ? 17.149 8.285 -15.758 1.00 65.50 86 LYS A N 1
ATOM 657 C CA . LYS A 1 86 ? 18.180 9.291 -16.0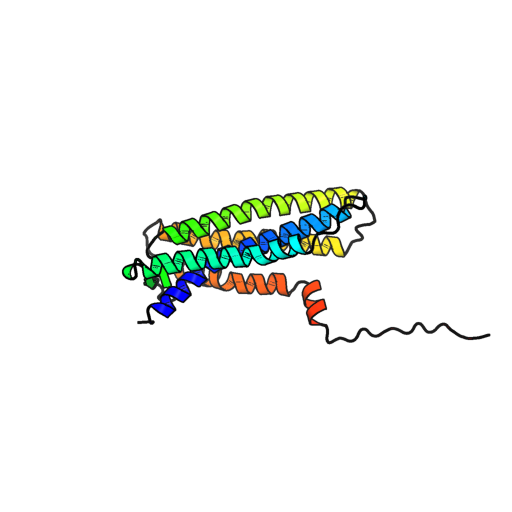69 1.00 65.50 86 LYS A CA 1
ATOM 658 C C . LYS A 1 86 ? 19.155 9.525 -14.918 1.00 65.50 86 LYS A C 1
ATOM 660 O O . LYS A 1 86 ? 20.293 9.916 -15.158 1.00 65.50 86 LYS A O 1
ATOM 665 N N . THR A 1 87 ? 18.731 9.259 -13.683 1.00 65.88 87 THR A N 1
ATOM 666 C CA . THR A 1 87 ? 19.598 9.277 -12.495 1.00 65.88 87 THR A CA 1
ATOM 667 C C . THR A 1 87 ? 20.527 8.062 -12.415 1.00 65.88 87 THR A C 1
ATOM 669 O O . THR A 1 87 ? 21.395 7.996 -11.548 1.00 65.88 87 THR A O 1
ATOM 672 N N . TYR A 1 88 ? 20.341 7.075 -13.295 1.00 67.94 88 TYR A N 1
ATOM 673 C CA . TYR A 1 88 ? 20.971 5.759 -13.265 1.00 67.94 88 TYR A CA 1
ATOM 674 C C . TYR A 1 88 ? 20.753 4.988 -11.947 1.00 67.94 88 TYR A C 1
ATOM 676 O O . TYR A 1 88 ? 21.393 3.955 -11.742 1.00 67.94 88 TYR A O 1
ATOM 684 N N . MET A 1 89 ? 19.841 5.414 -11.066 1.00 68.88 89 MET A N 1
ATOM 685 C CA . MET A 1 89 ? 19.628 4.777 -9.758 1.00 68.88 89 MET A CA 1
ATOM 686 C C . MET A 1 89 ? 18.653 3.596 -9.812 1.00 68.88 89 MET A C 1
ATOM 688 O O . MET A 1 89 ? 18.841 2.609 -9.099 1.00 68.88 89 MET A O 1
ATOM 692 N N . PHE A 1 90 ? 17.642 3.655 -10.679 1.00 73.25 90 PHE A N 1
ATOM 693 C CA . PHE A 1 90 ? 16.635 2.602 -10.797 1.00 73.25 90 PHE A CA 1
ATOM 694 C C . PHE A 1 90 ? 16.244 2.307 -12.243 1.00 73.25 90 PHE A C 1
ATOM 696 O O . PHE A 1 90 ? 16.542 3.065 -13.164 1.00 73.25 90 PHE A O 1
ATOM 703 N N . CYS A 1 91 ? 15.610 1.156 -12.433 1.00 81.12 91 CYS A N 1
ATOM 704 C CA . CYS A 1 91 ? 15.030 0.734 -13.697 1.00 81.12 91 CYS A CA 1
ATOM 705 C C . CYS A 1 91 ? 13.522 0.965 -13.698 1.00 81.12 91 CYS A C 1
ATOM 707 O O . CYS A 1 91 ? 12.857 0.751 -12.684 1.00 81.12 91 CYS A O 1
ATOM 709 N N . HIS A 1 92 ? 12.991 1.381 -14.842 1.00 82.31 92 HIS A N 1
ATOM 710 C CA . HIS A 1 92 ? 11.566 1.599 -15.049 1.00 82.31 92 HIS A CA 1
ATOM 711 C C . HIS A 1 92 ? 11.159 1.111 -16.444 1.00 82.31 92 HIS A C 1
ATOM 713 O O . HIS A 1 92 ? 12.007 0.776 -17.276 1.00 82.31 92 HIS A O 1
ATOM 719 N N . LEU A 1 93 ? 9.851 1.029 -16.683 1.00 82.75 93 LEU A N 1
ATOM 720 C CA . LEU A 1 93 ? 9.331 0.798 -18.025 1.00 82.75 93 LEU A CA 1
ATOM 721 C C . LEU A 1 93 ? 9.046 2.160 -18.661 1.00 82.75 93 LEU A C 1
ATOM 723 O O . LEU A 1 93 ? 8.332 2.969 -18.071 1.00 82.75 93 LEU A O 1
ATOM 727 N N . ASP A 1 94 ? 9.543 2.383 -19.878 1.00 81.25 94 ASP A N 1
ATOM 728 C CA . ASP A 1 94 ? 9.267 3.555 -20.728 1.00 81.25 94 ASP A CA 1
ATOM 729 C C . ASP A 1 94 ? 7.843 3.495 -21.319 1.00 81.25 94 ASP A C 1
ATOM 731 O O . ASP A 1 94 ? 7.587 3.692 -22.504 1.00 81.25 94 ASP A O 1
ATOM 735 N N . SER A 1 95 ? 6.888 3.119 -20.476 1.00 80.56 95 SER A N 1
ATOM 736 C CA . SER A 1 95 ? 5.470 3.039 -20.772 1.00 80.56 95 SER A CA 1
ATOM 737 C C . SER A 1 95 ? 4.725 3.602 -19.573 1.00 80.56 95 SER A C 1
ATOM 739 O O . SER A 1 95 ? 5.008 3.230 -18.435 1.00 80.56 95 SER A O 1
ATOM 741 N N . ALA A 1 96 ? 3.741 4.463 -19.811 1.00 77.44 96 ALA A N 1
ATOM 742 C CA . ALA A 1 96 ? 2.962 5.042 -18.721 1.00 77.44 96 ALA A CA 1
ATOM 743 C C . ALA A 1 96 ? 1.975 4.037 -18.087 1.00 77.44 96 ALA A C 1
ATOM 745 O O . ALA A 1 96 ? 1.446 4.287 -17.009 1.00 77.44 96 ALA A O 1
ATOM 746 N N . LEU A 1 97 ? 1.734 2.890 -18.733 1.00 82.69 97 LEU A N 1
ATOM 747 C CA . LEU A 1 97 ? 0.692 1.932 -18.356 1.00 82.69 97 LEU A CA 1
ATOM 748 C C . LEU A 1 97 ? 0.878 1.328 -16.942 1.00 82.69 97 LEU A C 1
ATOM 750 O O . LEU A 1 97 ? -0.049 1.482 -16.145 1.00 82.69 97 LEU A O 1
ATOM 754 N N . PRO A 1 98 ? 2.056 0.789 -16.555 1.00 81.50 98 PRO A N 1
ATOM 755 C CA . PRO A 1 98 ? 2.288 0.319 -15.184 1.00 81.50 98 PRO A CA 1
ATOM 756 C C . PRO A 1 98 ? 2.165 1.424 -14.134 1.00 81.50 98 PRO A C 1
ATOM 758 O O . PRO A 1 98 ? 1.684 1.204 -13.023 1.00 81.50 98 PRO A O 1
ATOM 761 N N . ALA A 1 99 ? 2.580 2.645 -14.485 1.00 79.19 99 ALA A N 1
ATOM 762 C CA . ALA A 1 99 ? 2.479 3.793 -13.593 1.00 79.19 99 ALA A CA 1
ATOM 763 C C . ALA A 1 99 ? 1.012 4.193 -13.357 1.00 79.19 99 ALA A C 1
ATOM 765 O O . ALA A 1 99 ? 0.625 4.458 -12.219 1.00 79.19 99 ALA A O 1
ATOM 766 N N . TYR A 1 100 ? 0.181 4.186 -14.405 1.00 82.06 100 TYR A N 1
ATOM 767 C CA . TYR A 1 100 ? -1.250 4.480 -14.304 1.00 82.06 100 TYR A CA 1
ATOM 768 C C . TYR A 1 100 ? -2.022 3.408 -13.534 1.00 82.06 100 TYR A C 1
ATOM 770 O O . TYR A 1 100 ? -2.867 3.757 -12.707 1.00 82.06 100 TYR A O 1
ATOM 778 N N . ILE A 1 101 ? -1.738 2.123 -13.763 1.00 86.31 101 ILE A N 1
ATOM 779 C CA . ILE A 1 101 ? -2.420 1.020 -13.071 1.00 86.31 101 ILE A CA 1
ATOM 780 C C . ILE A 1 101 ? -2.101 1.064 -11.575 1.00 86.31 101 ILE A C 1
ATOM 782 O O . ILE A 1 101 ? -3.016 1.182 -10.755 1.00 86.31 101 ILE A O 1
ATOM 786 N N . THR A 1 102 ? -0.815 1.092 -11.216 1.00 84.75 102 THR A N 1
ATOM 787 C CA . THR A 1 102 ? -0.376 1.239 -9.822 1.00 84.75 102 THR A CA 1
ATOM 788 C C . THR A 1 102 ? -0.933 2.514 -9.190 1.00 84.75 102 THR A C 1
ATOM 790 O O . THR A 1 102 ? -1.453 2.467 -8.076 1.00 84.75 102 THR A O 1
ATOM 793 N N . GLY A 1 103 ? -0.874 3.648 -9.896 1.00 80.31 103 GLY A N 1
ATOM 794 C CA . GLY A 1 103 ? -1.417 4.924 -9.428 1.00 80.31 103 GLY A CA 1
ATOM 795 C C . GLY A 1 103 ? -2.908 4.854 -9.109 1.00 80.31 103 GLY A C 1
ATOM 796 O O . GLY A 1 103 ? -3.331 5.295 -8.042 1.00 80.31 103 GLY A O 1
ATOM 797 N N . THR A 1 104 ? -3.695 4.234 -9.988 1.00 85.19 104 THR A N 1
ATOM 798 C CA . THR A 1 104 ? -5.144 4.065 -9.802 1.00 85.19 104 THR A CA 1
ATOM 799 C C . THR A 1 104 ? -5.446 3.197 -8.585 1.00 85.19 104 THR A C 1
ATOM 801 O O . THR A 1 104 ? -6.229 3.600 -7.725 1.00 85.19 104 THR A O 1
ATOM 804 N N . VAL A 1 105 ? -4.778 2.043 -8.454 1.00 87.44 105 VAL A N 1
ATOM 805 C CA . VAL A 1 105 ? -4.928 1.152 -7.290 1.00 87.44 105 VAL A CA 1
ATOM 806 C C . VAL A 1 105 ? -4.601 1.894 -5.996 1.00 87.44 105 VAL A C 1
ATOM 808 O O . VAL A 1 105 ? -5.347 1.798 -5.020 1.00 87.44 105 VAL A O 1
ATOM 811 N N . VAL A 1 106 ? -3.520 2.677 -5.996 1.00 84.75 106 VAL A N 1
ATOM 812 C CA . VAL A 1 106 ? -3.082 3.442 -4.827 1.00 84.75 106 VAL A CA 1
ATOM 813 C C . VAL A 1 106 ? -4.102 4.504 -4.428 1.00 84.75 106 VAL A C 1
ATOM 815 O O . VAL A 1 106 ? -4.485 4.572 -3.259 1.00 84.75 106 VAL A O 1
ATOM 818 N N . ILE A 1 107 ? -4.584 5.300 -5.384 1.00 84.25 107 ILE A N 1
ATOM 819 C CA . ILE A 1 107 ? -5.582 6.346 -5.130 1.00 84.25 107 ILE A CA 1
ATOM 820 C C . ILE A 1 107 ? -6.874 5.726 -4.589 1.00 84.25 107 ILE A C 1
ATOM 822 O O . ILE A 1 107 ? -7.376 6.168 -3.554 1.00 84.25 107 ILE A O 1
ATOM 826 N N . CYS A 1 108 ? -7.385 4.672 -5.230 1.00 88.38 108 CYS A N 1
ATOM 827 C CA . CYS A 1 108 ? -8.595 3.985 -4.783 1.00 88.38 108 CYS A CA 1
ATOM 828 C C . CYS A 1 108 ? -8.445 3.437 -3.357 1.00 88.38 108 CYS A C 1
ATOM 830 O O . CYS A 1 108 ? -9.303 3.691 -2.511 1.00 88.38 108 CYS A O 1
ATOM 832 N N . ALA A 1 109 ? -7.345 2.737 -3.062 1.00 87.44 109 ALA A N 1
ATOM 833 C CA . ALA A 1 109 ? -7.098 2.177 -1.735 1.00 87.44 109 ALA A CA 1
ATOM 834 C C . ALA A 1 109 ? -7.060 3.261 -0.648 1.00 87.44 109 ALA A C 1
ATOM 836 O O . ALA A 1 109 ? -7.585 3.060 0.447 1.00 87.44 109 ALA A O 1
ATOM 837 N N . ILE A 1 110 ? -6.487 4.426 -0.952 1.00 83.25 110 ILE A N 1
ATOM 838 C CA . ILE A 1 110 ? -6.373 5.538 -0.004 1.00 83.25 110 ILE A CA 1
ATOM 839 C C . ILE A 1 110 ? -7.703 6.236 0.222 1.00 83.25 110 ILE A C 1
ATOM 841 O O . ILE A 1 110 ? -8.034 6.523 1.369 1.00 83.25 110 ILE A O 1
ATOM 845 N N . VAL A 1 111 ? -8.491 6.472 -0.828 1.00 87.44 111 VAL A N 1
ATOM 846 C CA . VAL A 1 111 ? -9.843 7.027 -0.676 1.00 87.44 111 VAL A CA 1
ATOM 847 C C . VAL A 1 111 ? -10.675 6.127 0.238 1.00 87.44 111 VAL A C 1
ATOM 849 O O . VAL A 1 111 ? -11.288 6.613 1.189 1.00 87.44 111 VAL A O 1
ATOM 852 N N . ILE A 1 112 ? -10.623 4.809 0.024 1.00 89.88 112 ILE A N 1
ATOM 853 C CA . ILE A 1 112 ? -11.307 3.839 0.885 1.00 89.88 112 ILE A CA 1
ATOM 854 C C . ILE A 1 112 ? -10.744 3.904 2.315 1.00 89.88 112 ILE A C 1
ATOM 856 O O . ILE A 1 112 ? -11.510 3.967 3.277 1.00 89.88 112 ILE A O 1
ATOM 860 N N . ALA A 1 113 ? -9.419 3.947 2.481 1.00 86.50 113 ALA A N 1
ATOM 861 C CA . ALA A 1 113 ? -8.789 4.024 3.798 1.00 86.50 113 ALA A CA 1
ATOM 862 C C . ALA A 1 113 ? -9.211 5.288 4.564 1.00 86.50 113 ALA A C 1
ATOM 864 O O . ALA A 1 113 ? -9.518 5.203 5.751 1.00 86.50 113 ALA A O 1
ATOM 865 N N . MET A 1 114 ? -9.303 6.439 3.893 1.00 84.44 114 MET A N 1
ATOM 866 C CA . MET A 1 114 ? -9.741 7.708 4.485 1.00 84.44 114 MET A CA 1
ATOM 867 C C . MET A 1 114 ? -11.179 7.639 5.003 1.00 84.44 114 MET A C 1
ATOM 869 O O . MET A 1 114 ? -11.457 8.138 6.095 1.00 84.44 114 MET A O 1
ATOM 873 N N . VAL A 1 115 ? -12.078 6.964 4.278 1.00 89.62 115 VAL A N 1
ATOM 874 C CA . VAL A 1 115 ? -13.455 6.721 4.739 1.00 89.62 115 VAL A CA 1
ATOM 875 C C . VAL A 1 115 ? -13.457 5.914 6.039 1.00 89.62 115 VAL A C 1
ATOM 877 O O . VAL A 1 115 ? -14.136 6.295 6.995 1.00 89.62 115 VAL A O 1
ATOM 880 N N . PHE A 1 116 ? -12.659 4.845 6.125 1.00 87.94 116 PHE A N 1
ATOM 881 C CA . PHE A 1 116 ? -12.568 4.041 7.348 1.00 87.94 116 PHE A CA 1
ATOM 882 C C . PHE A 1 116 ? -11.856 4.760 8.503 1.00 87.94 116 PHE A C 1
ATOM 884 O O . PHE A 1 116 ? -12.230 4.587 9.665 1.00 87.94 116 PHE A O 1
ATOM 891 N N . VAL A 1 117 ? -10.852 5.593 8.220 1.00 85.00 117 VAL A N 1
ATOM 892 C CA . VAL A 1 117 ? -10.206 6.451 9.227 1.00 85.00 117 VAL A CA 1
ATOM 893 C C . VAL A 1 117 ? -11.230 7.419 9.821 1.00 85.00 117 VAL A C 1
ATOM 895 O O . VAL A 1 117 ? -11.349 7.515 11.046 1.00 85.00 117 VAL A O 1
ATOM 898 N N . ALA A 1 118 ? -12.006 8.097 8.971 1.00 85.50 118 ALA A N 1
ATOM 899 C CA . ALA A 1 118 ? -13.041 9.030 9.401 1.00 85.50 118 ALA A CA 1
ATOM 900 C C . ALA A 1 118 ? -14.140 8.324 10.208 1.00 85.50 118 ALA A C 1
ATOM 902 O O . ALA A 1 118 ? -14.492 8.787 11.296 1.00 85.50 118 ALA A O 1
ATOM 903 N N . SER A 1 119 ? -14.636 7.176 9.735 1.00 86.38 119 SER A N 1
ATOM 904 C CA . SER A 1 119 ? -15.670 6.411 10.439 1.00 86.38 119 SER A CA 1
ATOM 905 C C . SER A 1 119 ? -15.185 5.920 11.806 1.00 86.38 119 SER A C 1
ATOM 907 O O . SER A 1 119 ? -15.897 6.071 12.799 1.00 86.38 119 SER A O 1
ATOM 909 N N . THR A 1 120 ? -13.947 5.424 11.894 1.00 83.00 120 THR A N 1
ATOM 910 C CA . THR A 1 120 ? -13.326 4.998 13.158 1.00 83.00 120 THR A CA 1
ATOM 911 C C . THR A 1 120 ? -13.191 6.173 14.123 1.00 83.00 120 THR A C 1
ATOM 913 O O . THR A 1 120 ? -13.557 6.057 15.292 1.00 83.00 120 THR A O 1
ATOM 916 N N . ALA A 1 121 ? -12.733 7.336 13.650 1.00 82.31 121 ALA A N 1
ATOM 917 C CA . ALA A 1 121 ? -12.603 8.532 14.479 1.00 82.31 121 ALA A CA 1
ATOM 918 C C . ALA A 1 121 ? -13.960 9.025 15.015 1.00 82.31 121 ALA A C 1
ATOM 920 O O . ALA A 1 121 ? -14.061 9.380 16.194 1.00 82.31 121 ALA A O 1
ATOM 921 N N . ILE A 1 122 ? -15.004 9.015 14.180 1.00 84.19 122 ILE A N 1
ATOM 922 C CA . ILE A 1 122 ? -16.373 9.378 14.575 1.00 84.19 122 ILE A CA 1
ATOM 923 C C . ILE A 1 122 ? -16.914 8.388 15.612 1.00 84.19 122 ILE A C 1
ATOM 925 O O . ILE A 1 122 ? -17.420 8.819 16.648 1.00 84.19 122 ILE A O 1
ATOM 929 N N . HIS A 1 123 ? -16.761 7.079 15.382 1.00 80.00 123 HIS A N 1
ATOM 930 C CA . HIS A 1 123 ? -17.192 6.045 16.329 1.00 80.00 123 HIS A CA 1
ATOM 931 C C . HIS A 1 123 ? -16.517 6.204 17.689 1.00 80.00 123 HIS A C 1
ATOM 933 O O . HIS A 1 123 ? -17.197 6.199 18.716 1.00 80.00 123 HIS A O 1
ATOM 939 N N . ILE A 1 124 ? -15.199 6.413 17.705 1.00 77.19 124 ILE A N 1
ATOM 940 C CA . ILE A 1 124 ? -14.465 6.631 18.950 1.00 77.19 124 ILE A CA 1
ATOM 941 C C . ILE A 1 124 ? -15.007 7.867 19.672 1.00 77.19 124 ILE A C 1
ATOM 943 O O . ILE A 1 124 ? -15.340 7.772 20.848 1.00 77.19 124 ILE A O 1
ATOM 947 N N . ARG A 1 125 ? -15.151 9.013 18.993 1.00 77.31 125 ARG A N 1
ATOM 948 C CA . ARG A 1 125 ? -15.658 10.248 19.623 1.00 77.31 125 ARG A CA 1
ATOM 949 C C . ARG A 1 125 ? -17.064 10.072 20.195 1.00 77.31 125 ARG A C 1
ATOM 951 O O . ARG A 1 125 ? -17.311 10.484 21.326 1.00 77.31 125 ARG A O 1
ATOM 958 N N . LYS A 1 126 ? -17.959 9.425 19.445 1.00 77.94 126 LYS A N 1
ATOM 959 C CA . LYS A 1 126 ? -19.351 9.201 19.851 1.00 77.94 126 LYS A CA 1
ATOM 960 C C . LYS A 1 126 ? -19.455 8.299 21.084 1.00 77.94 126 LYS A C 1
ATOM 962 O O . LYS A 1 126 ? -20.213 8.609 21.996 1.00 77.94 126 LYS A O 1
ATOM 967 N N . HIS A 1 127 ? -18.692 7.207 21.134 1.00 70.69 127 HIS A N 1
ATOM 968 C CA . HIS A 1 127 ? -18.771 6.251 22.243 1.00 70.69 127 HIS A CA 1
ATOM 969 C C . HIS A 1 127 ? -17.869 6.601 23.439 1.00 70.69 127 HIS A C 1
ATOM 971 O O . HIS A 1 127 ? -18.178 6.195 24.560 1.00 70.69 127 HIS A O 1
ATOM 977 N N . MET A 1 128 ? -16.813 7.400 23.244 1.00 64.38 128 MET A N 1
ATOM 978 C CA . MET A 1 128 ? -16.017 7.981 24.338 1.00 64.38 128 MET A CA 1
ATOM 979 C C . MET A 1 128 ? -16.847 8.938 25.195 1.00 64.38 128 MET A C 1
ATOM 981 O O . MET A 1 128 ? -16.716 8.923 26.413 1.00 64.38 128 MET A O 1
ATOM 985 N N . ALA A 1 129 ? -17.738 9.726 24.582 1.00 61.72 129 ALA A N 1
ATOM 986 C CA . ALA A 1 129 ? -18.641 10.610 25.321 1.00 61.72 129 ALA A CA 1
ATOM 987 C C . ALA A 1 129 ? -19.662 9.839 26.183 1.00 61.72 129 ALA A C 1
ATOM 989 O O . ALA A 1 129 ? -20.142 10.365 27.182 1.00 61.72 129 ALA A O 1
ATOM 990 N N . ALA A 1 130 ? -19.981 8.593 25.812 1.00 58.44 130 ALA A N 1
ATOM 991 C CA . ALA A 1 130 ? -21.054 7.809 26.422 1.00 58.44 130 ALA A CA 1
ATOM 992 C C . ALA A 1 130 ? -20.588 6.718 27.401 1.00 58.44 130 ALA A C 1
ATOM 994 O O . ALA A 1 130 ? -21.402 6.224 28.176 1.00 58.44 130 ALA A O 1
ATOM 995 N N . SER A 1 131 ? -19.319 6.291 27.384 1.00 52.22 131 SER A N 1
ATOM 996 C CA . SER A 1 131 ? -18.913 5.099 28.143 1.00 52.22 131 SER A CA 1
ATOM 997 C C . SER A 1 131 ? -17.585 5.240 28.888 1.00 52.22 131 SER A C 1
ATOM 999 O O . SER A 1 131 ? -16.521 5.440 28.310 1.00 52.22 131 SER A O 1
ATOM 1001 N N . ARG A 1 132 ? -17.649 5.019 30.212 1.00 55.53 132 ARG A N 1
ATOM 1002 C CA . ARG A 1 132 ? -16.489 4.834 31.109 1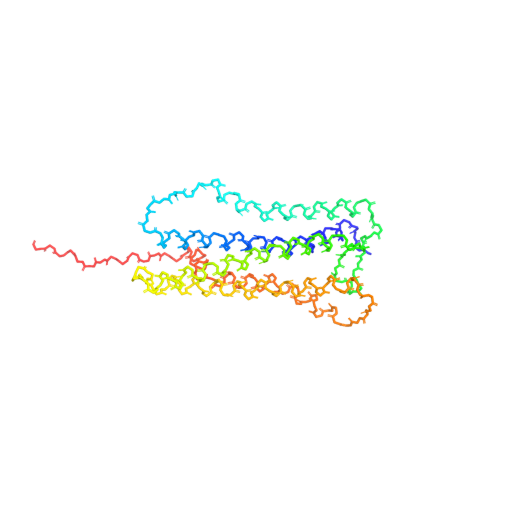.00 55.53 132 ARG A CA 1
ATOM 1003 C C . ARG A 1 132 ? -15.678 3.560 30.793 1.00 55.53 132 ARG A C 1
ATOM 1005 O O . ARG A 1 132 ? -14.584 3.397 31.321 1.00 55.53 132 ARG A O 1
ATOM 1012 N N . LEU A 1 133 ? -16.210 2.677 29.937 1.00 53.44 133 LEU A N 1
ATOM 1013 C CA . LEU A 1 133 ? -15.579 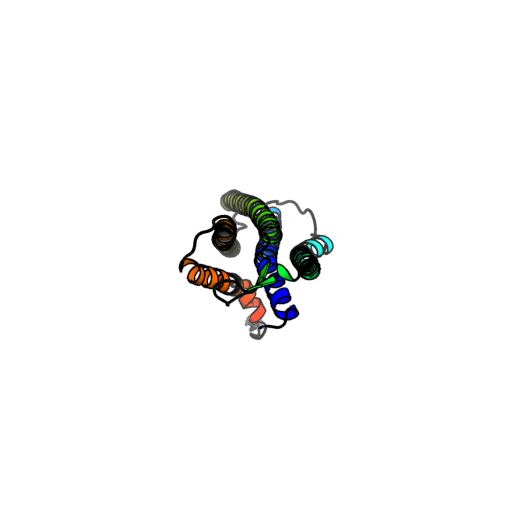1.433 29.466 1.00 53.44 133 LEU A CA 1
ATOM 1014 C C . LEU A 1 133 ? -14.370 1.681 28.550 1.00 53.44 133 LEU A C 1
ATOM 1016 O O . LEU A 1 133 ? -13.448 0.869 28.518 1.00 53.44 133 LEU A O 1
ATOM 1020 N N . PHE A 1 134 ? -14.318 2.822 27.858 1.00 55.66 134 PHE A N 1
ATOM 1021 C CA . PHE A 1 134 ? -13.143 3.262 27.103 1.00 55.66 134 PHE A CA 1
ATOM 1022 C C . PHE A 1 134 ? -12.141 3.984 28.015 1.00 55.66 134 PHE A C 1
ATOM 1024 O O . PHE A 1 134 ? -11.771 5.131 27.773 1.00 55.66 134 PHE A O 1
ATOM 1031 N N . GLN A 1 135 ? -11.701 3.327 29.092 1.00 55.62 135 GLN A N 1
ATOM 1032 C CA . GLN A 1 135 ? -10.711 3.876 30.020 1.00 55.62 135 GLN A CA 1
ATOM 1033 C C . GLN A 1 135 ? -9.384 4.196 29.296 1.00 55.62 135 GLN A C 1
ATOM 1035 O O . GLN A 1 135 ? -8.538 3.332 29.063 1.00 55.62 135 GLN A O 1
ATOM 1040 N N . GLY A 1 136 ? -9.240 5.477 28.939 1.00 56.09 136 GLY A N 1
ATOM 1041 C CA . GLY A 1 136 ? -8.032 6.292 28.761 1.00 56.09 136 GLY A CA 1
ATOM 1042 C C . GLY A 1 136 ? -6.937 5.802 27.812 1.00 56.09 136 GLY A C 1
ATOM 1043 O O . GLY A 1 136 ? -6.616 6.472 26.834 1.00 56.09 136 GLY A O 1
ATOM 1044 N N . GLN A 1 137 ? -6.307 4.667 28.108 1.00 58.28 137 GLN A N 1
ATOM 1045 C CA . GLN A 1 137 ? -4.980 4.348 27.575 1.00 58.28 137 GLN A CA 1
ATOM 1046 C C . GLN A 1 137 ? -5.019 3.607 26.230 1.00 58.28 137 GLN A C 1
ATOM 1048 O O . GLN A 1 137 ? -4.246 3.926 25.327 1.00 58.28 137 GLN A O 1
ATOM 1053 N N . GLN A 1 138 ? -5.925 2.634 26.080 1.00 61.22 138 GLN A N 1
ATOM 1054 C CA . GLN A 1 138 ? -6.064 1.825 24.857 1.00 61.22 138 GLN A CA 1
ATOM 1055 C C . GLN A 1 138 ? -6.576 2.682 23.688 1.00 61.22 138 GLN A C 1
ATOM 1057 O O . GLN A 1 138 ? -6.005 2.676 22.600 1.00 61.22 138 GLN A O 1
ATOM 1062 N N . VAL A 1 139 ? -7.600 3.505 23.933 1.00 64.19 139 VAL A N 1
ATOM 1063 C CA . VAL A 1 139 ? -8.208 4.356 22.899 1.00 64.19 139 VAL A CA 1
ATOM 1064 C C . VAL A 1 139 ? -7.295 5.496 22.479 1.00 64.19 139 VAL A C 1
ATOM 1066 O O . VAL A 1 139 ? -7.192 5.773 21.287 1.00 64.19 139 VAL A O 1
ATOM 1069 N N . ALA A 1 140 ? -6.582 6.122 23.420 1.00 63.59 140 ALA A N 1
ATOM 1070 C CA . ALA A 1 140 ? -5.611 7.158 23.085 1.00 63.59 140 ALA A CA 1
ATOM 1071 C C . ALA A 1 140 ? -4.470 6.607 22.213 1.00 63.59 140 ALA A C 1
ATOM 1073 O O . ALA A 1 140 ? -4.023 7.289 21.290 1.00 63.59 140 ALA A O 1
ATOM 1074 N N . ASN A 1 141 ? -4.022 5.369 22.452 1.00 66.06 141 ASN A N 1
ATOM 1075 C CA . ASN A 1 141 ? -3.038 4.710 21.591 1.00 66.06 141 ASN A CA 1
ATOM 1076 C C . ASN A 1 141 ? -3.604 4.405 20.195 1.00 66.06 141 ASN A C 1
ATOM 1078 O O . ASN A 1 141 ? -2.944 4.713 19.204 1.00 66.06 141 ASN A O 1
ATOM 1082 N N . ILE A 1 142 ? -4.836 3.890 20.102 1.00 67.00 142 ILE A N 1
ATOM 1083 C CA . ILE A 1 142 ? -5.507 3.625 18.816 1.00 67.00 142 ILE A CA 1
ATOM 1084 C C . ILE A 1 142 ? -5.719 4.927 18.033 1.00 67.00 142 ILE A C 1
ATOM 1086 O O . ILE A 1 142 ? -5.411 4.988 16.847 1.00 67.00 142 ILE A O 1
ATOM 1090 N N . GLN A 1 143 ? -6.167 6.005 18.678 1.00 66.00 143 GLN A N 1
ATOM 1091 C CA . GLN A 1 143 ? -6.333 7.311 18.033 1.00 66.00 143 GLN A CA 1
ATOM 1092 C C . GLN A 1 143 ? -5.006 7.868 17.513 1.00 66.00 143 GLN A C 1
ATOM 1094 O O . GLN A 1 143 ? -4.938 8.306 16.366 1.00 66.00 143 GLN A O 1
ATOM 1099 N N . LYS A 1 144 ? -3.935 7.809 18.316 1.00 70.44 144 LYS A N 1
ATOM 1100 C CA . LYS A 1 144 ? -2.590 8.217 17.877 1.00 70.44 144 LYS A CA 1
ATOM 1101 C C . LYS A 1 144 ? -2.125 7.395 16.680 1.00 70.44 144 LYS A C 1
ATOM 1103 O O . LYS A 1 144 ? -1.554 7.951 15.749 1.00 70.44 144 LYS A O 1
ATOM 1108 N N . MET A 1 145 ? -2.401 6.094 16.680 1.00 66.88 145 MET A N 1
ATOM 1109 C CA . MET A 1 145 ? -2.067 5.190 15.584 1.00 66.88 145 MET A CA 1
ATOM 1110 C C . MET A 1 145 ? -2.840 5.511 14.303 1.00 66.88 145 MET A C 1
ATOM 1112 O O . MET A 1 145 ? -2.230 5.595 13.243 1.00 66.88 145 MET A O 1
ATOM 1116 N N . VAL A 1 146 ? -4.147 5.756 14.402 1.00 68.12 146 VAL A N 1
ATOM 1117 C CA . VAL A 1 146 ? -5.009 6.115 13.266 1.00 68.12 146 VAL A CA 1
ATOM 1118 C C . VAL A 1 146 ? -4.617 7.473 12.677 1.00 68.12 146 VAL A C 1
ATOM 1120 O O . VAL A 1 146 ? -4.493 7.595 11.462 1.00 68.12 146 VAL A O 1
ATOM 1123 N N . VAL A 1 147 ? -4.347 8.481 13.513 1.00 68.50 147 VAL A N 1
ATOM 1124 C CA . VAL A 1 147 ? -3.894 9.807 13.052 1.00 68.50 147 VAL A CA 1
ATOM 1125 C C . VAL A 1 147 ? -2.517 9.716 12.396 1.00 68.50 147 VAL A C 1
ATOM 1127 O O . VAL A 1 147 ? -2.314 10.245 11.305 1.00 68.50 147 VAL A O 1
ATOM 1130 N N . ARG A 1 148 ? -1.574 8.998 13.017 1.00 70.50 148 ARG A N 1
ATOM 1131 C CA . ARG A 1 148 ? -0.227 8.793 12.469 1.00 70.50 148 ARG A CA 1
ATOM 1132 C C . ARG A 1 148 ? -0.268 8.038 11.140 1.00 70.50 148 ARG A C 1
ATOM 1134 O O . ARG A 1 148 ? 0.464 8.394 10.224 1.00 70.50 148 ARG A O 1
ATOM 1141 N N . PHE A 1 149 ? -1.148 7.046 11.020 1.00 69.81 149 PHE A N 1
ATOM 1142 C CA . PHE A 1 149 ? -1.392 6.311 9.783 1.00 69.81 149 PHE A CA 1
ATOM 1143 C C . PHE A 1 149 ? -2.010 7.193 8.688 1.00 69.81 149 PHE A C 1
ATOM 1145 O O . PHE A 1 149 ? -1.560 7.143 7.546 1.00 69.81 149 PHE A O 1
ATOM 1152 N N . GLY A 1 150 ? -2.995 8.031 9.029 1.00 67.06 150 GLY A N 1
ATOM 1153 C CA . GLY A 1 150 ? -3.620 8.975 8.096 1.00 67.06 150 GLY A CA 1
ATOM 1154 C C . GLY A 1 150 ? -2.628 10.000 7.537 1.00 67.06 150 GLY A C 1
ATOM 1155 O O . GLY A 1 150 ? -2.591 10.243 6.338 1.00 67.06 150 GLY A O 1
ATOM 1156 N N . ILE A 1 151 ? -1.751 10.545 8.384 1.00 68.69 151 ILE A N 1
ATOM 1157 C CA . ILE A 1 151 ? -0.677 11.448 7.935 1.00 68.69 151 ILE A CA 1
ATOM 1158 C C . ILE A 1 151 ? 0.316 10.695 7.039 1.00 68.69 151 ILE A C 1
ATOM 1160 O O . ILE A 1 151 ? 0.736 11.196 5.997 1.00 68.69 151 ILE A O 1
ATOM 1164 N N . PHE A 1 152 ? 0.676 9.470 7.426 1.00 67.50 152 PHE A N 1
ATOM 1165 C CA . PHE A 1 152 ? 1.659 8.675 6.702 1.00 67.50 152 PHE A CA 1
ATOM 1166 C C . PHE A 1 152 ? 1.155 8.159 5.349 1.00 67.50 152 PHE A C 1
ATOM 1168 O O . PHE A 1 152 ? 1.952 7.985 4.438 1.00 67.50 152 PHE A O 1
ATOM 1175 N N . THR A 1 153 ? -0.150 7.953 5.176 1.00 66.19 153 THR A N 1
ATOM 1176 C CA . THR A 1 153 ? -0.729 7.498 3.900 1.00 66.19 153 THR A CA 1
ATOM 1177 C C . THR A 1 153 ? -0.742 8.579 2.821 1.00 66.19 153 THR A C 1
ATOM 1179 O O . THR A 1 153 ? -0.736 8.242 1.642 1.00 66.19 153 THR A O 1
ATOM 1182 N N . ILE A 1 154 ? -0.678 9.862 3.190 1.00 64.38 154 ILE A N 1
ATOM 1183 C CA . ILE A 1 154 ? -0.660 10.991 2.242 1.00 64.38 154 ILE A CA 1
ATOM 1184 C C . ILE A 1 154 ? 0.730 11.182 1.607 1.00 64.38 154 ILE A C 1
ATOM 1186 O O . ILE A 1 154 ? 0.843 11.548 0.438 1.00 64.38 154 ILE A O 1
ATOM 1190 N N . LEU A 1 155 ? 1.803 10.889 2.346 1.00 64.38 155 LEU A N 1
ATOM 1191 C CA . LEU A 1 155 ? 3.190 11.078 1.898 1.00 64.38 155 LEU A CA 1
ATOM 1192 C C . LEU A 1 155 ? 3.559 10.242 0.644 1.00 64.38 155 LEU A C 1
ATOM 1194 O O . LEU A 1 155 ? 4.082 10.817 -0.314 1.00 64.38 155 LEU A O 1
ATOM 1198 N N . PRO A 1 156 ? 3.242 8.932 0.570 1.00 62.56 156 PRO A N 1
ATOM 1199 C CA . PRO A 1 156 ? 3.445 8.122 -0.632 1.00 62.56 156 PRO A CA 1
ATOM 1200 C C . PRO A 1 156 ? 2.621 8.566 -1.841 1.00 62.56 156 PRO A C 1
ATOM 1202 O O . PRO A 1 156 ? 3.076 8.387 -2.967 1.00 62.56 156 PRO A O 1
ATOM 1205 N N . VAL A 1 157 ? 1.440 9.163 -1.633 1.00 64.00 157 VAL A N 1
ATOM 1206 C CA . VAL A 1 157 ? 0.614 9.711 -2.727 1.00 64.00 157 VAL A CA 1
ATOM 1207 C C . VAL A 1 157 ? 1.317 10.865 -3.388 1.00 64.00 157 VAL A C 1
ATOM 1209 O O . VAL A 1 157 ? 1.361 10.925 -4.609 1.00 64.00 157 VAL A O 1
ATOM 1212 N N . PHE A 1 158 ? 1.877 11.766 -2.587 1.00 64.19 158 PHE A N 1
ATOM 1213 C CA . PHE A 1 158 ? 2.585 12.918 -3.116 1.00 64.19 158 PHE A CA 1
ATOM 1214 C C . PHE A 1 158 ? 3.808 12.471 -3.923 1.00 64.19 1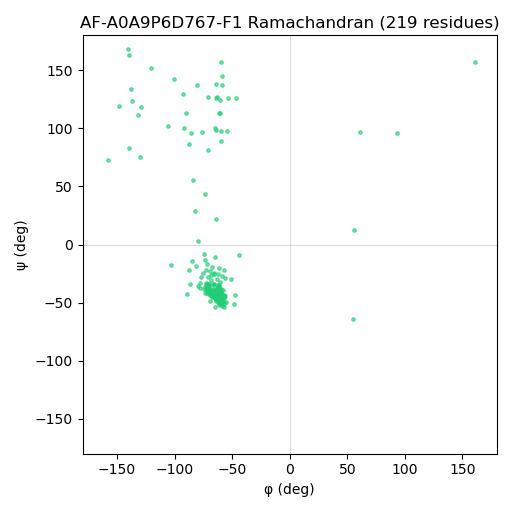58 PHE A C 1
ATOM 1216 O O . PHE A 1 158 ? 4.007 12.938 -5.039 1.00 64.19 158 PHE A O 1
ATOM 1223 N N . GLY A 1 159 ? 4.560 11.489 -3.413 1.00 64.12 159 GLY A N 1
ATOM 1224 C CA . GLY A 1 159 ? 5.674 10.882 -4.144 1.00 64.12 159 GLY A CA 1
ATOM 1225 C C . GLY A 1 159 ? 5.238 10.247 -5.467 1.00 64.12 159 GLY A C 1
ATOM 1226 O O . GLY A 1 159 ? 5.787 10.578 -6.513 1.00 64.12 159 GLY A O 1
ATOM 1227 N N . LEU A 1 160 ? 4.210 9.393 -5.443 1.00 64.25 160 LEU A N 1
ATOM 1228 C CA . LEU A 1 160 ? 3.731 8.690 -6.635 1.00 64.25 160 LEU A CA 1
ATOM 1229 C C . LEU A 1 160 ? 3.086 9.633 -7.661 1.00 64.25 160 LEU A C 1
ATOM 1231 O O . LEU A 1 160 ? 3.330 9.495 -8.855 1.00 64.25 160 LEU A O 1
ATOM 1235 N N . ALA A 1 161 ? 2.289 10.604 -7.213 1.00 63.03 161 ALA A N 1
ATOM 1236 C CA . ALA A 1 161 ? 1.648 11.590 -8.077 1.00 63.03 161 ALA A CA 1
ATOM 1237 C C . ALA A 1 161 ? 2.682 12.476 -8.775 1.00 63.03 161 ALA A C 1
ATOM 1239 O O . ALA A 1 161 ? 2.542 12.743 -9.966 1.00 63.03 161 ALA A O 1
ATOM 1240 N N . LEU A 1 162 ? 3.745 12.875 -8.069 1.00 62.34 162 LEU A N 1
ATOM 1241 C CA . LEU A 1 162 ? 4.860 13.600 -8.672 1.00 62.34 162 LEU A CA 1
ATOM 1242 C C . LEU A 1 162 ? 5.609 12.722 -9.680 1.00 62.34 162 LEU A C 1
ATOM 1244 O O . LEU A 1 162 ? 5.838 13.176 -10.796 1.00 62.34 162 LEU A O 1
ATOM 1248 N N . SER A 1 163 ? 5.884 11.452 -9.364 1.00 61.00 163 SER A N 1
ATOM 1249 C CA . SER A 1 163 ? 6.504 10.525 -10.322 1.00 61.00 163 SER A CA 1
ATOM 1250 C C . SER A 1 163 ? 5.660 10.331 -11.590 1.00 61.00 163 SER A C 1
ATOM 1252 O O . SER A 1 163 ? 6.195 10.356 -12.696 1.00 61.00 163 SER A O 1
ATOM 1254 N N . VAL A 1 164 ? 4.335 10.197 -11.466 1.00 61.12 164 VAL A N 1
ATOM 1255 C CA . VAL A 1 164 ? 3.420 10.079 -12.618 1.00 61.12 164 VAL A CA 1
ATOM 1256 C C . VAL A 1 164 ? 3.347 11.390 -13.406 1.00 61.12 164 VAL A C 1
ATOM 1258 O O . VAL A 1 164 ? 3.405 11.378 -14.639 1.00 61.12 164 VAL A O 1
ATOM 1261 N N . ALA A 1 165 ? 3.266 12.534 -12.724 1.00 61.62 165 ALA A N 1
ATOM 1262 C CA . ALA A 1 165 ? 3.238 13.847 -13.362 1.00 61.62 165 ALA A CA 1
ATOM 1263 C C . ALA A 1 165 ? 4.531 14.132 -14.141 1.00 61.62 165 ALA A C 1
ATOM 1265 O O . ALA A 1 165 ? 4.469 14.674 -15.240 1.00 61.62 165 ALA A O 1
ATOM 1266 N N . GLN A 1 166 ? 5.686 13.704 -13.628 1.00 57.50 166 GLN A N 1
ATOM 1267 C CA . GLN A 1 166 ? 6.983 13.848 -14.297 1.00 57.50 166 GLN A CA 1
ATOM 1268 C C . GLN A 1 166 ? 7.139 12.933 -15.520 1.00 57.50 166 GLN A C 1
ATOM 1270 O O . GLN A 1 166 ? 7.745 13.335 -16.511 1.00 57.50 166 GLN A O 1
ATOM 1275 N N . VAL A 1 167 ? 6.558 11.729 -15.501 1.00 56.75 167 VAL A N 1
ATOM 1276 C CA . VAL A 1 167 ? 6.491 10.858 -16.692 1.00 56.75 167 VAL A CA 1
ATOM 1277 C C . VAL A 1 167 ? 5.592 11.474 -17.774 1.00 56.75 167 VAL A C 1
ATOM 1279 O O . VAL A 1 167 ? 5.872 11.353 -18.966 1.00 56.75 167 VAL A O 1
ATOM 1282 N N . SER A 1 168 ? 4.537 12.180 -17.358 1.00 54.44 168 SER A N 1
ATOM 1283 C CA . SER A 1 168 ? 3.553 12.811 -18.247 1.00 54.44 168 SER A CA 1
ATOM 1284 C C . SER A 1 168 ? 4.038 14.147 -18.830 1.00 54.44 168 SER A C 1
ATOM 1286 O O . SER A 1 168 ? 3.751 14.473 -19.982 1.00 54.44 168 SER A O 1
ATOM 1288 N N . ALA A 1 169 ? 4.786 14.929 -18.049 1.00 50.81 169 ALA A N 1
ATOM 1289 C CA . ALA A 1 169 ? 5.285 16.247 -18.417 1.00 50.81 169 ALA A CA 1
ATOM 1290 C C . ALA A 1 169 ? 6.790 16.180 -18.718 1.00 50.81 169 ALA A C 1
ATOM 1292 O O . ALA A 1 169 ? 7.626 16.168 -17.822 1.00 50.81 169 ALA A O 1
ATOM 1293 N N . ARG A 1 170 ? 7.159 16.166 -20.003 1.00 53.59 170 ARG A N 1
ATOM 1294 C CA . ARG A 1 170 ? 8.558 16.278 -20.455 1.00 53.59 170 ARG A CA 1
ATOM 1295 C C . ARG A 1 170 ? 9.100 17.712 -20.229 1.00 53.59 170 ARG A C 1
ATOM 1297 O O . ARG A 1 170 ? 9.079 18.496 -21.175 1.00 53.59 170 ARG A O 1
ATOM 1304 N N . PRO A 1 171 ? 9.555 18.107 -19.022 1.00 49.22 171 PRO A N 1
ATOM 1305 C CA . PRO A 1 171 ? 10.922 18.658 -18.871 1.00 49.22 171 PRO A CA 1
ATOM 1306 C C . PRO A 1 171 ? 11.566 18.349 -17.487 1.00 49.22 171 PRO A C 1
ATOM 1308 O O . PRO A 1 171 ? 11.003 18.649 -16.446 1.00 49.22 171 PRO A O 1
ATOM 1311 N N . ARG A 1 172 ? 12.698 17.625 -17.422 1.00 60.53 172 ARG A N 1
ATOM 1312 C CA . ARG A 1 172 ? 14.100 18.113 -17.260 1.00 60.53 172 ARG A CA 1
ATOM 1313 C C . ARG A 1 172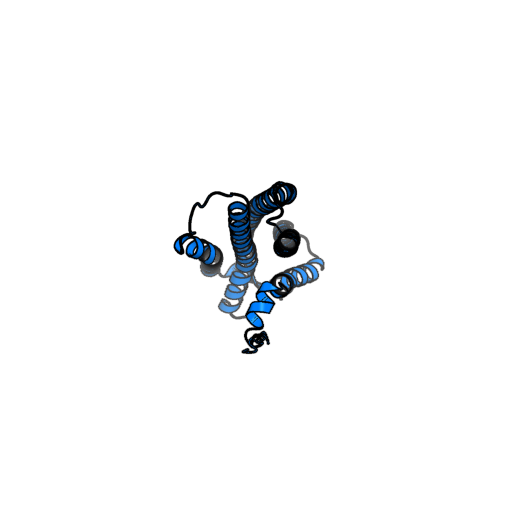 ? 14.394 18.906 -15.961 1.00 60.53 172 ARG A C 1
ATOM 1315 O O . ARG A 1 172 ? 14.284 20.126 -15.973 1.00 60.53 172 ARG A O 1
ATOM 1322 N N . GLY A 1 173 ? 14.932 18.255 -14.916 1.00 43.78 173 GLY A N 1
ATOM 1323 C CA . GLY A 1 173 ? 15.714 18.947 -13.873 1.00 43.78 173 GLY A CA 1
ATOM 1324 C C . GLY A 1 173 ? 15.896 18.221 -12.527 1.00 43.78 173 GLY A C 1
ATOM 1325 O O . GLY A 1 173 ? 15.081 17.399 -12.139 1.00 43.78 173 GLY A O 1
ATOM 1326 N N . VAL A 1 174 ? 16.961 18.610 -11.806 1.00 41.44 174 VAL A N 1
ATOM 1327 C CA . VAL A 1 174 ? 17.579 18.118 -10.539 1.00 41.44 174 VAL A CA 1
ATOM 1328 C C . VAL A 1 174 ? 16.628 17.778 -9.364 1.00 41.44 174 VAL A C 1
ATOM 1330 O O . VAL A 1 174 ? 17.048 17.155 -8.388 1.00 41.44 174 VAL A O 1
ATOM 1333 N N . ALA A 1 175 ? 15.336 18.101 -9.460 1.00 46.47 175 ALA A N 1
ATOM 1334 C CA . ALA A 1 175 ? 14.302 17.687 -8.506 1.00 46.47 175 ALA A CA 1
ATOM 1335 C C . ALA A 1 175 ? 14.130 16.151 -8.408 1.00 46.47 175 ALA A C 1
ATOM 1337 O O . ALA A 1 175 ? 13.649 15.650 -7.390 1.00 46.47 175 ALA A O 1
ATOM 1338 N N . ASP A 1 176 ? 14.587 15.409 -9.425 1.00 51.34 176 ASP A N 1
ATOM 1339 C CA . ASP A 1 176 ? 14.489 13.946 -9.524 1.00 51.34 176 ASP A CA 1
ATOM 1340 C C . ASP A 1 176 ? 15.240 13.203 -8.401 1.00 51.34 176 ASP A C 1
ATOM 1342 O O . ASP A 1 176 ? 14.744 12.211 -7.867 1.00 51.34 176 ASP A O 1
ATOM 1346 N N . GLY A 1 177 ? 16.408 13.690 -7.966 1.00 50.56 177 GLY A N 1
ATOM 1347 C CA . GLY A 1 177 ? 17.206 13.010 -6.935 1.00 50.56 177 GLY A CA 1
ATOM 1348 C C . GLY A 1 177 ? 16.565 13.063 -5.544 1.00 50.56 177 GLY A C 1
ATOM 1349 O O . GLY A 1 177 ? 16.505 12.057 -4.837 1.00 50.56 177 GLY A O 1
ATOM 1350 N N . ILE A 1 178 ? 16.030 14.227 -5.166 1.00 46.88 178 ILE A N 1
ATOM 1351 C CA . ILE A 1 178 ? 15.416 14.456 -3.849 1.00 46.88 178 ILE A CA 1
ATOM 1352 C C . ILE A 1 178 ? 14.101 13.681 -3.724 1.00 46.88 178 ILE A C 1
ATOM 1354 O O . ILE A 1 178 ? 13.846 13.087 -2.678 1.00 46.88 178 ILE A O 1
ATOM 1358 N N . LEU A 1 179 ? 13.297 13.620 -4.790 1.00 52.81 179 LEU A N 1
ATOM 1359 C CA . LEU A 1 179 ? 12.074 12.814 -4.816 1.00 52.81 179 LEU A CA 1
ATOM 1360 C C . LEU A 1 179 ? 12.368 11.316 -4.727 1.00 52.81 179 LEU A C 1
ATOM 1362 O O . LEU A 1 179 ? 11.695 10.609 -3.982 1.00 52.81 179 LEU A O 1
ATOM 1366 N N . THR A 1 180 ? 13.410 10.838 -5.405 1.00 55.38 180 THR A N 1
ATOM 1367 C CA . THR A 1 180 ? 13.813 9.424 -5.342 1.00 55.38 180 THR A CA 1
ATOM 1368 C C . THR A 1 180 ? 14.272 9.034 -3.932 1.00 55.38 180 THR A C 1
ATOM 1370 O O . THR A 1 180 ? 13.895 7.981 -3.416 1.00 55.38 180 THR A O 1
ATOM 1373 N N . ILE A 1 181 ? 15.022 9.914 -3.258 1.00 56.09 181 ILE A N 1
ATOM 1374 C CA . ILE A 1 181 ? 15.440 9.734 -1.858 1.00 56.09 181 ILE A CA 1
ATOM 1375 C C . ILE A 1 181 ? 14.232 9.815 -0.912 1.00 56.09 181 ILE A C 1
ATOM 1377 O O . ILE A 1 181 ? 14.104 8.999 0.003 1.00 56.09 181 ILE A O 1
ATOM 1381 N N . ALA A 1 182 ? 13.309 10.751 -1.142 1.00 55.47 182 ALA A N 1
ATOM 1382 C CA . ALA A 1 182 ? 12.077 10.861 -0.368 1.00 55.47 182 ALA A CA 1
ATOM 1383 C C . ALA A 1 182 ? 11.229 9.586 -0.489 1.00 55.47 182 ALA A C 1
ATOM 1385 O O . ALA A 1 182 ? 10.802 9.045 0.524 1.00 55.47 182 ALA A O 1
ATOM 1386 N N . ILE A 1 183 ? 11.069 9.031 -1.692 1.00 57.69 183 ILE A N 1
ATOM 1387 C CA . ILE A 1 183 ? 10.356 7.765 -1.910 1.00 57.69 183 ILE A CA 1
ATOM 1388 C C . ILE A 1 183 ? 11.092 6.597 -1.233 1.00 57.69 183 ILE A C 1
ATOM 1390 O O . ILE A 1 183 ? 10.455 5.763 -0.592 1.00 57.69 183 ILE A O 1
ATOM 1394 N N . GLY A 1 184 ? 12.428 6.567 -1.290 1.00 60.09 184 GLY A N 1
ATOM 1395 C CA . GLY A 1 184 ? 13.252 5.555 -0.617 1.00 60.09 184 GLY A CA 1
ATOM 1396 C C . GLY A 1 184 ? 13.204 5.613 0.915 1.00 60.09 184 GLY A C 1
ATOM 1397 O O . GLY A 1 184 ? 13.395 4.595 1.578 1.00 60.09 184 GLY A O 1
ATOM 1398 N N . THR A 1 185 ? 12.895 6.774 1.497 1.00 63.62 185 THR A N 1
ATOM 1399 C CA . THR A 1 185 ? 12.726 6.922 2.953 1.00 63.62 185 THR A CA 1
ATOM 1400 C C . THR A 1 185 ? 11.327 6.560 3.442 1.00 63.62 185 THR A C 1
ATOM 1402 O O . THR A 1 185 ? 11.161 6.316 4.637 1.00 63.62 185 THR A O 1
ATOM 1405 N N . LEU A 1 186 ? 10.331 6.430 2.557 1.00 62.31 186 LEU A N 1
ATOM 1406 C CA . LEU A 1 186 ? 8.970 6.058 2.954 1.00 62.31 186 LEU A CA 1
ATOM 1407 C C . LEU A 1 186 ? 8.912 4.676 3.623 1.00 62.31 186 LEU A C 1
ATOM 1409 O O . LEU A 1 186 ? 8.355 4.601 4.715 1.00 62.31 186 LEU A O 1
ATOM 1413 N N . PRO A 1 187 ? 9.514 3.591 3.094 1.00 62.22 187 PRO A N 1
ATOM 1414 C CA . PRO A 1 187 ? 9.502 2.296 3.777 1.00 62.22 187 PRO A CA 1
ATOM 1415 C C . PRO A 1 187 ? 10.207 2.335 5.139 1.00 62.22 187 PRO A C 1
ATOM 1417 O O . PRO A 1 187 ? 9.734 1.719 6.091 1.00 62.22 187 PRO A O 1
ATOM 1420 N N . ALA A 1 188 ? 11.296 3.102 5.263 1.00 61.00 188 ALA A N 1
ATOM 1421 C CA . ALA A 1 188 ? 11.996 3.298 6.533 1.00 61.00 188 ALA A CA 1
ATOM 1422 C C . ALA A 1 188 ? 11.133 4.079 7.537 1.00 61.00 188 ALA A C 1
ATOM 1424 O O . ALA A 1 188 ? 11.033 3.699 8.703 1.00 61.00 188 ALA A O 1
ATOM 1425 N N . GLY A 1 189 ? 10.441 5.123 7.076 1.00 59.12 189 GLY A N 1
ATOM 1426 C CA . GLY A 1 189 ? 9.464 5.874 7.857 1.00 59.12 189 GLY A CA 1
ATOM 1427 C C . GLY A 1 189 ? 8.290 5.002 8.296 1.00 59.12 189 GLY A C 1
ATOM 1428 O O . GLY A 1 189 ? 7.928 5.030 9.469 1.00 59.12 189 GLY A O 1
ATOM 1429 N N . ALA A 1 190 ? 7.753 4.164 7.405 1.00 61.88 190 ALA A N 1
ATOM 1430 C CA . ALA A 1 190 ? 6.717 3.186 7.725 1.00 61.88 190 ALA A CA 1
ATOM 1431 C C . ALA A 1 190 ? 7.206 2.229 8.817 1.00 61.88 190 ALA A C 1
ATOM 1433 O O . ALA A 1 190 ? 6.561 2.090 9.855 1.00 61.88 190 ALA A O 1
ATOM 1434 N N . ALA A 1 191 ? 8.375 1.615 8.620 1.00 63.28 191 ALA A N 1
ATOM 1435 C CA . ALA A 1 191 ? 8.972 0.689 9.574 1.00 63.28 191 ALA A CA 1
ATOM 1436 C C . ALA A 1 191 ? 9.186 1.344 10.942 1.00 63.28 191 ALA A C 1
ATOM 1438 O O . ALA A 1 191 ? 8.907 0.731 11.967 1.00 63.28 191 ALA A O 1
ATOM 1439 N N . LEU A 1 192 ? 9.597 2.611 10.979 1.00 63.12 192 LEU A N 1
ATOM 1440 C CA . LEU A 1 192 ? 9.770 3.353 12.223 1.00 63.12 192 LEU A CA 1
ATOM 1441 C C . LEU A 1 192 ? 8.411 3.703 12.851 1.00 63.12 192 LEU A C 1
ATOM 1443 O O . LEU A 1 192 ? 8.231 3.609 14.063 1.00 63.12 192 LEU A O 1
ATOM 1447 N N . ILE A 1 193 ? 7.406 4.040 12.049 1.00 63.78 193 ILE A N 1
ATOM 1448 C CA . ILE A 1 193 ? 6.067 4.400 12.523 1.00 63.78 193 ILE A CA 1
ATOM 1449 C C . ILE A 1 193 ? 5.323 3.210 13.118 1.00 63.78 193 ILE A C 1
ATOM 1451 O O . ILE A 1 193 ? 4.793 3.310 14.229 1.00 63.78 193 ILE A O 1
ATOM 1455 N N . PHE A 1 194 ? 5.313 2.093 12.400 1.00 62.06 194 PHE A N 1
ATOM 1456 C CA . PHE A 1 194 ? 4.682 0.860 12.845 1.00 62.06 194 PHE A CA 1
ATOM 1457 C C . PHE A 1 194 ? 5.549 0.123 13.869 1.00 62.06 194 PHE A C 1
ATOM 1459 O O . PHE A 1 194 ? 5.022 -0.374 14.856 1.00 62.06 194 PHE A O 1
ATOM 1466 N N . GLY A 1 195 ? 6.874 0.125 13.725 1.00 58.34 195 GLY A N 1
ATOM 1467 C CA . GLY A 1 195 ? 7.791 -0.533 14.660 1.00 58.34 195 GLY A CA 1
ATOM 1468 C C . GLY A 1 195 ? 7.852 0.125 16.041 1.00 58.34 195 GLY A C 1
ATOM 1469 O O . GLY A 1 195 ? 8.007 -0.569 17.042 1.00 58.34 195 GLY A O 1
ATOM 1470 N N . THR A 1 196 ? 7.646 1.446 16.132 1.00 63.25 196 THR A N 1
ATOM 1471 C CA . THR A 1 196 ? 7.635 2.162 17.429 1.00 63.25 196 THR A CA 1
ATOM 1472 C C . THR A 1 196 ? 6.303 2.006 18.184 1.00 63.25 196 THR A C 1
ATOM 1474 O O . THR A 1 196 ? 6.113 2.588 19.251 1.00 63.25 196 THR A O 1
ATOM 1477 N N . GLN A 1 197 ? 5.344 1.233 17.663 1.00 56.66 197 GLN A N 1
ATOM 1478 C CA . GLN A 1 197 ? 4.109 0.916 18.383 1.00 56.66 197 GLN A CA 1
ATOM 1479 C C . GLN A 1 197 ? 4.431 0.115 19.653 1.00 56.66 197 GLN A C 1
ATOM 1481 O O . GLN A 1 197 ? 5.073 -0.937 19.598 1.00 56.66 197 GLN A O 1
ATOM 1486 N N . SER A 1 198 ? 3.946 0.586 20.806 1.00 53.31 198 SER A N 1
ATOM 1487 C CA . SER A 1 198 ? 4.153 -0.079 22.101 1.00 53.31 198 SER A CA 1
ATOM 1488 C C . SER A 1 198 ? 3.664 -1.531 22.124 1.00 53.31 198 SER A C 1
ATOM 1490 O O . SER A 1 198 ? 4.235 -2.339 22.855 1.00 53.31 198 SER A O 1
ATOM 1492 N N . ASP A 1 199 ? 2.656 -1.879 21.319 1.00 55.22 199 ASP A N 1
ATOM 1493 C CA . ASP A 1 199 ? 2.158 -3.255 21.214 1.00 55.22 199 ASP A CA 1
ATOM 1494 C C . ASP A 1 199 ? 3.135 -4.180 20.476 1.00 55.22 199 ASP A C 1
ATOM 1496 O O . ASP A 1 199 ? 3.399 -5.287 20.946 1.00 55.22 199 ASP A O 1
ATOM 1500 N N . ILE A 1 200 ? 3.769 -3.713 19.397 1.00 62.06 200 ILE A N 1
ATOM 1501 C CA . ILE A 1 200 ? 4.786 -4.487 18.664 1.00 62.06 200 ILE A CA 1
ATOM 1502 C C . ILE A 1 200 ? 6.055 -4.632 19.508 1.00 62.06 200 ILE A C 1
ATOM 1504 O O . ILE A 1 200 ? 6.581 -5.738 19.654 1.00 62.06 200 ILE A O 1
ATOM 1508 N N . MET A 1 201 ? 6.497 -3.553 20.162 1.00 61.38 201 MET A N 1
ATOM 1509 C CA . MET A 1 201 ? 7.628 -3.617 21.093 1.00 61.38 201 MET A CA 1
ATOM 1510 C C . MET A 1 201 ? 7.366 -4.561 22.272 1.00 61.38 201 MET A C 1
ATOM 1512 O O . MET A 1 201 ? 8.301 -5.181 22.777 1.00 61.38 201 MET A O 1
ATOM 1516 N N . ARG A 1 202 ? 6.116 -4.693 22.733 1.00 59.50 202 ARG A N 1
ATOM 1517 C CA . ARG A 1 202 ? 5.755 -5.615 23.818 1.00 59.50 202 ARG A CA 1
ATOM 1518 C C . ARG A 1 202 ? 5.845 -7.076 23.378 1.00 59.50 202 ARG A C 1
ATOM 1520 O O . ARG A 1 202 ? 6.329 -7.886 24.163 1.00 59.50 202 ARG A O 1
ATOM 1527 N N . VAL A 1 203 ? 5.450 -7.397 22.144 1.00 63.19 203 VAL A N 1
ATOM 1528 C CA . VAL A 1 203 ? 5.620 -8.741 21.559 1.00 63.19 203 VAL A CA 1
ATOM 1529 C C . VAL A 1 203 ? 7.101 -9.059 21.342 1.00 63.19 203 VAL A C 1
ATOM 1531 O O . VAL A 1 203 ? 7.554 -10.145 21.687 1.00 63.19 203 VAL A O 1
ATOM 1534 N N . TRP A 1 204 ? 7.892 -8.096 20.865 1.00 66.00 204 TRP A N 1
ATOM 1535 C CA . TRP A 1 204 ? 9.339 -8.270 20.670 1.00 66.00 204 TRP A CA 1
ATOM 1536 C C . TRP A 1 204 ? 10.131 -8.380 21.982 1.00 66.00 204 TRP A C 1
ATOM 1538 O O . TRP A 1 204 ? 11.199 -8.987 22.018 1.00 66.00 204 TRP A O 1
ATOM 1548 N N . ARG A 1 205 ? 9.593 -7.873 23.098 1.00 64.50 205 ARG A N 1
ATOM 1549 C CA . ARG A 1 205 ? 10.141 -8.071 24.454 1.00 64.50 205 ARG A CA 1
ATOM 1550 C C . ARG A 1 205 ? 9.728 -9.410 25.084 1.00 64.50 205 ARG A C 1
ATOM 1552 O O . ARG A 1 205 ? 9.681 -9.506 26.310 1.00 64.50 205 ARG A O 1
ATOM 1559 N N . PHE A 1 206 ? 9.478 -10.451 24.287 1.00 61.06 206 PHE A N 1
ATOM 1560 C CA . PHE A 1 206 ? 9.156 -11.797 24.785 1.00 61.06 206 PHE A CA 1
ATOM 1561 C C . PHE A 1 206 ? 10.231 -12.383 25.722 1.00 61.06 206 PHE A C 1
ATOM 1563 O O . PHE A 1 206 ? 9.929 -13.225 26.562 1.00 61.06 206 PHE A O 1
ATOM 1570 N N . TRP A 1 207 ? 11.465 -11.881 25.640 1.00 64.50 207 TRP A N 1
ATOM 1571 C CA . TRP A 1 207 ? 12.589 -12.244 26.509 1.00 64.50 207 TRP A CA 1
ATOM 1572 C C . TRP A 1 207 ? 12.488 -11.713 27.948 1.00 64.50 207 TRP A C 1
ATOM 1574 O O . TRP A 1 207 ? 13.194 -12.191 28.837 1.00 64.50 207 TRP A O 1
ATOM 1584 N N . ARG A 1 208 ? 11.631 -10.720 28.222 1.00 56.69 208 ARG A N 1
ATOM 1585 C CA . ARG A 1 208 ? 11.475 -10.166 29.573 1.00 56.69 208 ARG A CA 1
ATOM 1586 C C . ARG A 1 208 ? 10.460 -11.015 30.338 1.00 56.69 208 ARG A C 1
ATOM 1588 O O . ARG A 1 208 ? 9.255 -10.808 30.206 1.00 56.69 208 ARG A O 1
ATOM 1595 N N . LYS A 1 209 ? 10.947 -11.977 31.134 1.00 53.00 209 LYS A N 1
ATOM 1596 C CA . LYS A 1 209 ? 10.117 -12.779 32.053 1.00 53.00 209 LYS A CA 1
ATOM 1597 C C . LYS A 1 209 ? 9.187 -11.848 32.840 1.00 53.00 209 LYS A C 1
ATOM 1599 O O . LYS A 1 209 ? 9.660 -10.902 33.471 1.00 53.00 209 LYS A O 1
ATOM 1604 N N . ARG A 1 210 ? 7.872 -12.104 32.808 1.00 55.06 210 ARG A N 1
ATOM 1605 C CA . ARG A 1 210 ? 6.945 -11.478 33.759 1.00 55.06 210 ARG A CA 1
ATOM 1606 C C . ARG A 1 210 ? 7.395 -11.924 35.144 1.00 55.06 210 ARG A C 1
ATOM 1608 O O . ARG A 1 210 ? 7.319 -13.109 35.452 1.00 55.06 210 ARG A O 1
ATOM 1615 N N . THR A 1 211 ? 7.880 -11.003 35.963 1.00 49.38 211 THR A N 1
ATOM 1616 C CA . THR A 1 211 ? 8.002 -11.243 37.395 1.00 49.38 211 THR A CA 1
ATOM 1617 C C . THR A 1 211 ? 6.584 -11.430 37.918 1.00 49.38 211 THR A C 1
ATOM 1619 O O . THR A 1 211 ? 5.838 -10.471 38.093 1.00 49.38 211 THR A O 1
ATOM 1622 N N . THR A 1 212 ? 6.175 -12.685 38.093 1.00 47.31 212 THR A N 1
ATOM 1623 C CA . THR A 1 212 ? 5.071 -13.057 38.975 1.00 47.31 212 THR A CA 1
ATOM 1624 C C . THR A 1 212 ? 5.395 -12.481 40.344 1.00 47.31 212 THR A C 1
ATOM 1626 O O . THR A 1 212 ? 6.195 -13.044 41.090 1.00 47.31 212 THR A O 1
ATOM 1629 N N . SER A 1 213 ? 4.822 -11.317 40.643 1.00 42.72 213 SER A N 1
ATOM 1630 C CA . SER A 1 213 ? 4.781 -10.789 41.997 1.00 42.72 213 SER A CA 1
ATOM 1631 C C . SER A 1 213 ? 3.927 -11.760 42.803 1.00 42.72 213 SER A C 1
ATOM 1633 O O . SER A 1 213 ? 2.706 -11.763 42.676 1.00 42.72 213 SER A O 1
ATOM 1635 N N . LYS A 1 214 ? 4.572 -12.646 43.566 1.00 42.81 214 LYS A N 1
ATOM 1636 C CA . LYS A 1 214 ? 3.898 -13.403 44.619 1.00 42.81 214 LYS A CA 1
ATOM 1637 C C . LYS A 1 214 ? 3.372 -12.369 45.614 1.00 42.81 214 LYS A C 1
ATOM 1639 O O . LYS A 1 214 ? 4.171 -11.668 46.228 1.00 42.81 214 LYS A O 1
ATOM 1644 N N . SER A 1 215 ? 2.055 -12.229 45.723 1.00 42.25 215 SER A N 1
ATOM 1645 C CA . SER A 1 215 ? 1.438 -11.487 46.822 1.00 42.25 215 SER A CA 1
ATOM 1646 C C . SER A 1 215 ? 1.817 -12.174 48.141 1.00 42.25 215 SER A C 1
ATOM 1648 O O . SER A 1 215 ? 1.590 -13.379 48.257 1.00 42.25 215 SER A O 1
ATOM 1650 N N . PRO A 1 216 ? 2.412 -11.473 49.120 1.00 50.03 216 PRO A N 1
ATOM 1651 C CA . PRO A 1 216 ? 2.695 -12.037 50.430 1.00 50.03 216 PRO A CA 1
ATOM 1652 C C . PRO A 1 216 ? 1.470 -11.828 51.320 1.00 50.03 216 PRO A C 1
ATOM 1654 O O . PRO A 1 216 ? 1.377 -10.817 52.005 1.00 50.03 216 PRO A O 1
ATOM 1657 N N . LEU A 1 217 ? 0.497 -12.736 51.276 1.00 53.56 217 LEU A N 1
ATOM 1658 C CA . LEU A 1 217 ? -0.578 -12.744 52.270 1.00 53.56 217 LEU A CA 1
ATOM 1659 C C . LEU A 1 217 ? -1.223 -14.129 52.356 1.00 53.56 217 LEU A C 1
ATOM 1661 O O . LEU A 1 217 ? -2.333 -14.334 51.898 1.00 53.56 217 LEU A O 1
ATOM 1665 N N . ASP A 1 218 ? -0.482 -15.059 52.953 1.00 46.00 218 ASP A N 1
ATOM 1666 C CA . ASP A 1 218 ? -1.034 -16.228 53.641 1.00 46.00 218 ASP A CA 1
ATOM 1667 C C . ASP A 1 218 ? -0.198 -16.442 54.912 1.00 46.00 218 ASP A C 1
ATOM 1669 O O . ASP A 1 218 ? 0.786 -17.180 54.933 1.00 46.00 218 ASP A O 1
ATOM 1673 N N . THR A 1 219 ? -0.536 -15.709 55.974 1.00 46.94 219 THR A N 1
ATOM 1674 C CA . THR A 1 219 ? -0.139 -16.056 57.345 1.00 46.94 219 THR A CA 1
ATOM 1675 C C . THR A 1 219 ? -1.232 -16.948 57.931 1.00 46.94 219 THR A C 1
ATOM 1677 O O . THR A 1 219 ? -2.338 -16.439 58.138 1.00 46.94 219 THR A O 1
ATOM 1680 N N . PRO A 1 220 ? -0.974 -18.235 58.214 1.00 50.91 220 PRO A N 1
ATOM 1681 C CA . PRO A 1 220 ? -1.913 -19.043 58.975 1.00 50.91 220 PRO A CA 1
ATOM 1682 C C . PRO A 1 220 ? -1.919 -18.574 60.437 1.00 50.91 220 PRO A C 1
ATOM 1684 O O . PRO A 1 220 ? -0.864 -18.461 61.065 1.00 50.91 220 PRO A O 1
ATOM 1687 N N . LYS A 1 221 ? -3.115 -18.269 60.947 1.00 41.25 221 LYS A N 1
ATOM 1688 C CA . LYS A 1 221 ? -3.438 -18.359 62.373 1.00 41.25 221 LYS A CA 1
ATOM 1689 C C . LYS A 1 221 ? -4.036 -19.730 62.640 1.00 41.25 221 LYS A C 1
ATOM 1691 O O . LYS A 1 221 ? -4.764 -20.208 61.741 1.00 41.25 221 LYS A O 1
#

Organism: Pleurotus eryngii (NCBI:txid5323)

Mean predicted aligned error: 12.9 Å